Protein AF-A0A5B9PBS3-F1 (afdb_monomer)

Nearest PDB structures (foldseek):
  6r6o-assembly1_A  TM=8.416E-01  e=8.797E-03  Candidatus Kuenenia stuttgartensis
  6jlu-assembly1_Q  TM=7.754E-01  e=6.735E-02  Chaetoceros neogracilis
  8iwh-assembly1_q  TM=7.850E-01  e=7.496E-02  Thalassiosira pseudonana
  7vd5-assembly1_q  TM=6.699E-01  e=6.383E-02  Chaetoceros neogracilis
  6j3y-assembly1_Q  TM=6.570E-01  e=8.344E-02  Chaetoceros neogracilis

Radius of gyration: 31.85 Å; Cα contacts (8 Å, |Δi|>4): 129; chains: 1; bounding box: 54×87×97 Å

Sequence (192 aa):
MQLRTESLAAIFTSAIMVIGGAWVCAKPPLQTPALTNQANANQQEQVQSEPERVDDTQLYMDAKLANSQKVLAGLVTEDFVKIRDSARQLKKIAEAAHWPRSVDEVYQHYSVSFRRQCDKLAEHAEREDLQAAHYTYLHMSTTCIDCHGYVRSRFRIEKPAKGGPVKLIPTQWDGPTRRKHGPQPDDDDLDG

Foldseek 3Di:
DDDDDDDDDDDDDDDDDDDDDDDDDDDDDDDDDDDDDPPDDDDPPPPPPDPQPPQVQVVLVVLLVVLLVQLVVCLVVLNLVSQQVSLVSNLVSLVVPPPVPDPDPVLVVLSVLLNVLSVQLNVCSVVSNSPSNVVSSVVNVVSVVVSVVVCVQQWDFDPADRRHHGDTDGPDDPDDDDPPDDDDPDPPPPDD

InterPro domains:
  IPR010980 Cytochrome c/b562 [SSF47175] (53-149)

Structure (mmCIF, N/CA/C/O backbone):
data_AF-A0A5B9PBS3-F1
#
_entry.id   AF-A0A5B9PBS3-F1
#
loop_
_atom_site.group_PDB
_atom_site.id
_atom_site.type_symbol
_atom_site.label_atom_id
_atom_site.label_alt_id
_atom_site.label_comp_id
_atom_site.label_asym_id
_atom_site.label_entity_id
_atom_site.label_seq_id
_atom_site.pdbx_PDB_ins_code
_atom_site.Cartn_x
_atom_site.Cartn_y
_atom_site.Cartn_z
_atom_site.occupancy
_atom_site.B_iso_or_equiv
_atom_site.auth_seq_id
_atom_site.auth_comp_id
_atom_site.auth_asym_id
_atom_site.auth_atom_id
_atom_site.pdbx_PDB_model_num
ATOM 1 N N . MET A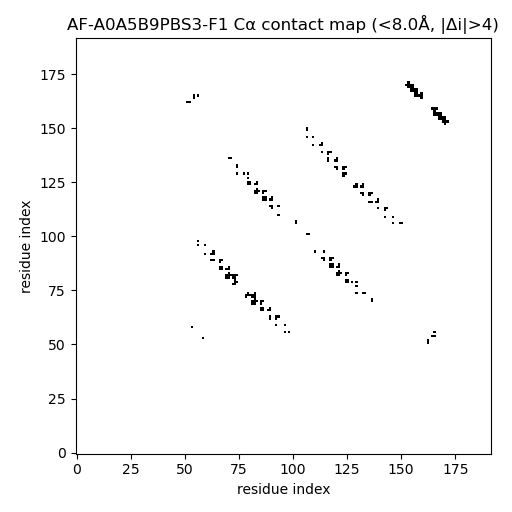 1 1 ? -23.111 -9.986 42.443 1.00 46.41 1 MET A N 1
ATOM 2 C CA . MET A 1 1 ? -23.464 -11.192 43.222 1.00 46.41 1 MET A CA 1
ATOM 3 C C . MET A 1 1 ? -24.448 -12.003 42.392 1.00 46.41 1 MET A C 1
ATOM 5 O O . MET A 1 1 ? -25.424 -11.425 41.944 1.00 46.41 1 MET A O 1
ATOM 9 N N . GLN A 1 2 ? -24.137 -13.293 42.207 1.00 45.06 2 GLN A N 1
ATOM 10 C CA . GLN A 1 2 ? -24.833 -14.361 41.459 1.00 45.06 2 GLN A CA 1
ATOM 11 C C . GLN A 1 2 ? -24.342 -14.683 40.032 1.00 45.06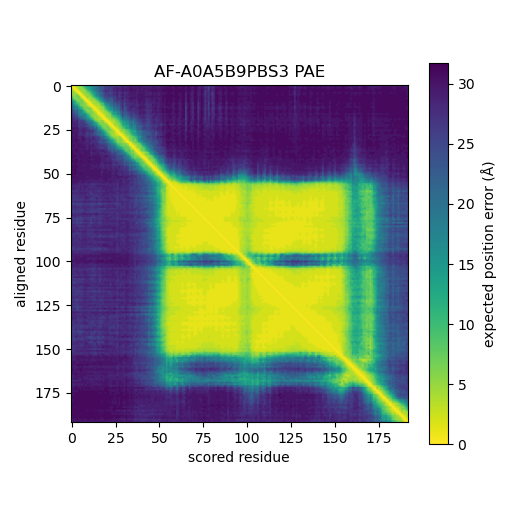 2 GLN A C 1
ATOM 13 O O . GLN A 1 2 ? -24.720 -14.074 39.039 1.00 45.06 2 GLN A O 1
ATOM 18 N N . LEU A 1 3 ? -23.484 -15.712 40.021 1.00 52.28 3 LEU A N 1
ATOM 19 C CA . LEU A 1 3 ? -23.051 -16.595 38.937 1.00 52.28 3 LEU A CA 1
ATOM 20 C C . LEU A 1 3 ? -24.154 -17.602 38.563 1.00 52.28 3 LEU A C 1
ATOM 22 O O . LEU A 1 3 ? -24.883 -18.038 39.454 1.00 52.28 3 LEU A O 1
ATOM 26 N N . ARG A 1 4 ? -24.181 -18.043 37.298 1.00 56.06 4 ARG A N 1
ATOM 27 C CA . ARG A 1 4 ? -24.690 -19.342 36.793 1.00 56.06 4 ARG A CA 1
ATOM 28 C C . ARG A 1 4 ? -24.426 -19.400 35.279 1.00 56.06 4 ARG A C 1
ATOM 30 O O . ARG A 1 4 ? -24.682 -18.398 34.631 1.00 56.06 4 ARG A O 1
ATOM 37 N N . THR A 1 5 ? -23.993 -20.451 34.587 1.00 53.91 5 THR A N 1
ATOM 38 C CA . THR A 1 5 ? -23.398 -21.785 34.822 1.00 53.91 5 THR A CA 1
ATOM 39 C C . THR A 1 5 ? -23.181 -22.346 33.402 1.00 53.91 5 THR A C 1
ATOM 41 O O . THR A 1 5 ? -24.030 -22.126 32.541 1.00 53.91 5 THR A O 1
ATOM 44 N N . GLU A 1 6 ? -22.068 -23.036 33.156 1.00 60.00 6 GLU A N 1
ATOM 45 C CA . GLU A 1 6 ? -21.705 -23.673 31.876 1.00 60.00 6 GLU A CA 1
ATOM 46 C C . GLU A 1 6 ? -22.498 -24.958 31.571 1.00 60.00 6 GLU A C 1
ATOM 48 O O . GLU A 1 6 ? -23.005 -25.568 32.515 1.00 60.00 6 GLU A O 1
ATOM 53 N N . SER A 1 7 ? -22.516 -25.395 30.292 1.00 50.16 7 SER A N 1
ATOM 54 C CA . SER A 1 7 ? -22.707 -26.780 29.757 1.00 50.16 7 SER A CA 1
ATOM 55 C C . SER A 1 7 ? -23.454 -26.740 28.406 1.00 50.16 7 SER A C 1
ATOM 57 O O . SER A 1 7 ? -24.390 -25.966 28.280 1.00 50.16 7 SER A O 1
ATOM 59 N N . LEU A 1 8 ? -23.194 -27.507 27.339 1.00 51.91 8 LEU A N 1
ATOM 60 C CA . LEU A 1 8 ? -22.462 -28.755 27.106 1.00 51.91 8 LEU A CA 1
ATOM 61 C C . LEU A 1 8 ? -22.149 -28.869 25.598 1.00 51.91 8 LEU A C 1
ATOM 63 O O . LEU A 1 8 ? -22.947 -28.465 24.753 1.00 51.91 8 LEU A O 1
ATOM 67 N N . ALA A 1 9 ? -21.005 -29.471 25.278 1.00 49.16 9 ALA A N 1
ATOM 68 C CA . ALA A 1 9 ? -20.627 -29.904 23.939 1.00 49.16 9 ALA A CA 1
ATOM 69 C C . ALA A 1 9 ? -21.523 -31.055 23.439 1.00 49.16 9 ALA A C 1
ATOM 71 O O . ALA A 1 9 ? -21.812 -31.983 24.193 1.00 49.16 9 ALA A O 1
ATOM 72 N N . ALA A 1 10 ? -21.891 -31.042 22.155 1.00 51.94 10 ALA A N 1
ATOM 73 C CA . ALA A 1 10 ? -22.482 -32.189 21.468 1.00 51.94 10 ALA A CA 1
ATOM 74 C C . ALA A 1 10 ? -21.632 -32.538 20.239 1.00 51.94 10 ALA A C 1
ATOM 76 O O . ALA A 1 10 ? -21.664 -31.867 19.210 1.00 51.94 10 ALA A O 1
ATOM 77 N N . ILE A 1 11 ? -20.832 -33.589 20.398 1.00 54.66 11 ILE A N 1
ATOM 78 C CA . ILE A 1 11 ? -20.049 -34.256 19.360 1.00 54.66 11 ILE A CA 1
ATOM 79 C C . ILE A 1 11 ? -21.003 -35.201 18.619 1.00 54.66 11 ILE A C 1
ATOM 81 O O . ILE A 1 11 ? -21.544 -36.113 19.237 1.00 54.66 11 ILE A O 1
ATOM 85 N N . PHE A 1 12 ? -21.191 -35.017 17.311 1.00 53.84 12 PHE A N 1
ATOM 86 C CA . PHE A 1 12 ? -21.805 -36.029 16.444 1.00 53.84 12 PHE A CA 1
ATOM 87 C C . PHE A 1 12 ? -20.735 -36.625 15.532 1.00 53.84 12 PHE A C 1
ATOM 89 O O . PHE A 1 12 ? -20.443 -36.126 14.448 1.00 53.84 12 PHE A O 1
ATOM 96 N N . THR A 1 13 ? -20.134 -37.713 16.004 1.00 50.12 13 THR A N 1
ATOM 97 C CA . THR A 1 13 ? -19.420 -38.680 15.178 1.00 50.12 13 THR A CA 1
ATOM 98 C C . THR A 1 13 ? -20.450 -39.574 14.489 1.00 50.12 13 THR A C 1
ATOM 100 O O . THR A 1 13 ? -21.190 -40.304 15.142 1.00 50.12 13 THR A O 1
ATOM 103 N N . SER A 1 14 ? -20.49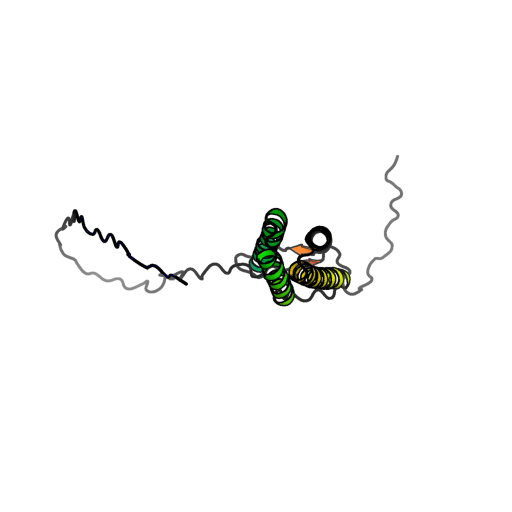6 -39.553 13.159 1.00 53.19 14 SER A N 1
ATOM 104 C CA . SER A 1 14 ? -21.110 -40.635 12.391 1.00 53.19 14 SER A CA 1
ATOM 105 C C . SER A 1 14 ? -20.144 -41.061 11.302 1.00 53.19 14 SER A C 1
ATOM 107 O O . SER A 1 14 ? -19.678 -40.256 10.497 1.00 53.19 14 SER A O 1
ATOM 109 N N . ALA A 1 15 ? -19.796 -42.336 11.361 1.00 51.12 15 ALA A N 1
ATOM 110 C CA . ALA A 1 15 ? -18.891 -43.015 10.470 1.00 51.12 15 ALA A CA 1
ATOM 111 C C . ALA A 1 15 ? -19.670 -44.088 9.697 1.00 51.12 15 ALA A C 1
ATOM 113 O O . ALA A 1 15 ? -20.634 -44.650 10.212 1.00 51.12 15 ALA A O 1
ATOM 114 N N . ILE A 1 16 ? -19.115 -44.427 8.530 1.00 52.41 16 ILE A N 1
ATOM 115 C CA . ILE A 1 16 ? -19.265 -45.686 7.784 1.00 52.41 16 ILE A CA 1
ATOM 116 C C . ILE A 1 16 ? -20.500 -45.798 6.877 1.00 52.41 16 ILE A C 1
ATOM 118 O O . ILE A 1 16 ? -21.605 -46.073 7.327 1.00 52.41 16 ILE A O 1
ATOM 122 N N . MET A 1 17 ? -20.242 -45.822 5.563 1.00 47.75 17 MET A N 1
ATOM 123 C CA . MET A 1 17 ? -20.684 -46.958 4.749 1.00 47.75 17 MET A CA 1
ATOM 124 C C . MET A 1 17 ? -19.724 -47.215 3.578 1.00 47.75 17 MET A C 1
ATOM 126 O O . MET A 1 17 ? -19.538 -46.383 2.696 1.00 47.75 17 MET A O 1
ATOM 130 N N . VAL A 1 18 ? -19.097 -48.392 3.624 1.00 56.81 18 VAL A N 1
ATOM 131 C CA . VAL A 1 18 ? -18.239 -49.004 2.602 1.00 56.81 18 VAL A CA 1
ATOM 132 C C . VAL A 1 18 ? -19.110 -49.858 1.685 1.00 56.81 18 VAL A C 1
ATOM 134 O O . VAL A 1 18 ? -19.763 -50.769 2.180 1.00 56.81 18 VAL A O 1
ATOM 137 N N . ILE A 1 19 ? -19.058 -49.620 0.372 1.00 64.25 19 ILE A N 1
ATOM 138 C CA . ILE A 1 19 ? -19.414 -50.553 -0.718 1.00 64.25 19 ILE A CA 1
ATOM 139 C C . ILE A 1 19 ? -18.560 -50.074 -1.912 1.00 64.25 19 ILE A C 1
ATOM 141 O O . ILE A 1 19 ? -18.596 -48.890 -2.217 1.00 64.25 19 ILE A O 1
ATOM 145 N N . GLY A 1 20 ? -17.696 -50.816 -2.602 1.00 41.88 20 GLY A N 1
ATOM 146 C CA . GLY A 1 20 ? -17.594 -52.242 -2.898 1.00 41.88 20 GLY A CA 1
ATOM 147 C C . GLY A 1 20 ? -17.403 -52.356 -4.423 1.00 41.88 20 GLY A C 1
ATOM 148 O O . GLY A 1 20 ? -18.157 -51.731 -5.161 1.00 41.88 20 GLY A O 1
ATOM 149 N N . GLY A 1 21 ? -16.405 -53.109 -4.907 1.00 46.16 21 GLY A N 1
ATOM 150 C CA . GLY A 1 21 ? -16.305 -53.451 -6.338 1.00 46.16 21 GLY A CA 1
ATOM 151 C C . GLY A 1 21 ? -14.890 -53.538 -6.914 1.00 46.16 21 GLY A C 1
ATOM 152 O O . GLY A 1 21 ? -14.490 -52.687 -7.701 1.00 46.16 21 GLY A O 1
ATOM 153 N N . ALA A 1 22 ? -14.152 -54.593 -6.566 1.00 46.19 22 ALA A N 1
ATOM 154 C CA . ALA A 1 22 ? -12.951 -55.009 -7.285 1.00 46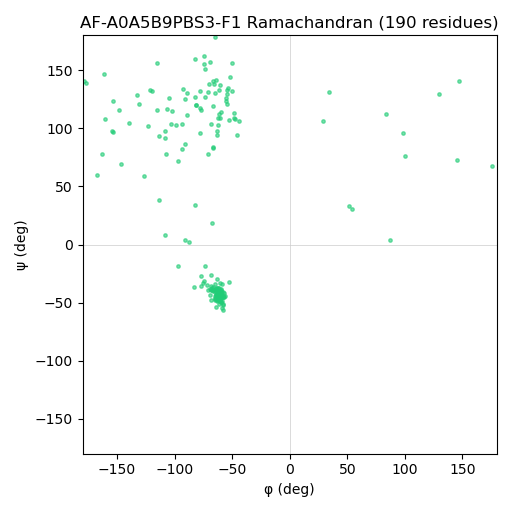.19 22 ALA A CA 1
ATOM 155 C C . ALA A 1 22 ? -13.351 -55.835 -8.521 1.00 46.19 22 ALA A C 1
ATOM 157 O O . ALA A 1 22 ? -13.965 -56.889 -8.378 1.00 46.19 22 ALA A O 1
ATOM 158 N N . TRP A 1 23 ? -12.978 -55.388 -9.721 1.00 59.00 23 TRP A N 1
ATOM 159 C CA . TRP A 1 23 ? -12.974 -56.219 -10.928 1.00 59.00 23 TRP A CA 1
ATOM 160 C C . TRP A 1 23 ? -11.525 -56.520 -11.307 1.00 59.00 23 TRP A C 1
ATOM 162 O O . TRP A 1 23 ? -10.838 -55.710 -11.923 1.00 59.00 23 TRP A O 1
ATOM 172 N N . VAL A 1 24 ? -11.059 -57.699 -10.897 1.00 51.06 24 VAL A N 1
ATOM 173 C CA . VAL A 1 24 ? -9.798 -58.300 -11.338 1.00 51.06 24 VAL A CA 1
ATOM 174 C C . VAL A 1 24 ? -10.142 -59.305 -12.435 1.00 51.06 24 VAL A C 1
ATOM 176 O O . VAL A 1 24 ? -10.614 -60.401 -12.150 1.00 51.06 24 VAL A O 1
ATOM 179 N N . CYS A 1 25 ? -9.914 -58.938 -13.696 1.00 59.88 25 CYS A N 1
ATOM 180 C CA . CYS A 1 25 ? -9.929 -59.883 -14.813 1.00 59.88 25 CYS A CA 1
ATOM 181 C C . CYS A 1 25 ? -8.498 -60.370 -15.068 1.00 59.88 25 CYS A C 1
ATOM 183 O O . CYS A 1 25 ? -7.670 -59.653 -15.628 1.00 59.88 25 CYS A O 1
ATOM 185 N N . ALA A 1 26 ? -8.219 -61.599 -14.637 1.00 45.75 26 ALA A N 1
ATOM 186 C CA . ALA A 1 26 ? -6.996 -62.334 -14.935 1.00 45.75 26 ALA A CA 1
ATOM 187 C C . ALA A 1 26 ? -6.945 -62.748 -16.419 1.00 45.75 26 ALA A C 1
ATOM 189 O O . ALA A 1 26 ? -7.943 -63.210 -16.973 1.00 45.75 26 ALA A O 1
ATOM 190 N N . LYS A 1 27 ? -5.774 -62.627 -17.057 1.00 58.28 27 LYS A N 1
ATOM 191 C CA . LYS A 1 27 ? -5.492 -63.136 -18.411 1.00 58.28 27 LYS A CA 1
ATOM 192 C C . LYS A 1 27 ? -4.333 -64.148 -18.327 1.00 58.28 27 LYS A C 1
ATOM 194 O O . LYS A 1 27 ? -3.359 -63.855 -17.634 1.00 58.28 27 LYS A O 1
ATOM 199 N N . PRO A 1 28 ? -4.439 -65.337 -18.949 1.00 59.69 28 PRO A N 1
ATOM 200 C CA . PRO A 1 28 ? -3.499 -66.441 -18.734 1.00 59.69 28 PRO A CA 1
ATOM 201 C C . PRO A 1 28 ? -2.138 -66.223 -19.426 1.00 59.69 28 PRO A C 1
ATOM 203 O O . PRO A 1 28 ? -2.082 -65.506 -20.430 1.00 59.69 28 PRO A O 1
ATOM 206 N N . PRO A 1 29 ? -1.050 -66.858 -18.938 1.00 54.62 29 PRO A N 1
ATOM 207 C CA . PRO A 1 29 ? 0.282 -66.727 -19.515 1.00 54.62 29 PRO A CA 1
ATOM 208 C C . PRO A 1 29 ? 0.550 -67.832 -20.543 1.00 54.62 29 PRO A C 1
ATOM 210 O O . PRO A 1 29 ? 0.340 -69.006 -20.252 1.00 54.62 29 PRO A O 1
ATOM 213 N N . LEU A 1 30 ? 1.086 -67.477 -21.713 1.00 47.62 30 LEU A N 1
ATOM 214 C CA . LEU A 1 30 ? 1.672 -68.436 -22.653 1.00 47.62 30 LEU A CA 1
ATOM 215 C C . LEU A 1 30 ? 2.956 -67.862 -23.277 1.00 47.62 30 LEU A C 1
ATOM 217 O O . LEU A 1 30 ? 2.922 -66.946 -24.088 1.00 47.62 30 LEU A O 1
ATOM 221 N N . GLN A 1 31 ? 4.060 -68.414 -22.768 1.00 54.12 31 GLN A N 1
ATOM 222 C CA . GLN A 1 31 ? 5.379 -68.733 -23.338 1.00 54.12 31 GLN A CA 1
ATOM 223 C C . GLN A 1 31 ? 6.048 -67.859 -24.418 1.00 54.12 31 GLN A C 1
ATOM 225 O O . GLN A 1 31 ? 5.528 -67.571 -25.491 1.00 54.12 31 GLN A O 1
ATOM 230 N N . THR A 1 32 ? 7.317 -67.581 -24.115 1.00 49.12 32 THR A N 1
ATOM 231 C CA . THR A 1 32 ? 8.397 -67.057 -24.954 1.00 49.12 32 THR A CA 1
ATOM 232 C C . THR A 1 32 ? 8.877 -68.056 -26.013 1.00 49.12 32 THR A C 1
ATOM 234 O O . THR A 1 32 ? 8.842 -69.269 -25.802 1.00 49.12 32 THR A O 1
ATOM 237 N N . PRO A 1 33 ? 9.485 -67.537 -27.090 1.00 51.81 33 PRO A N 1
ATOM 238 C CA . PRO A 1 33 ? 10.824 -68.001 -27.434 1.00 51.81 33 PRO A CA 1
ATOM 239 C C . PRO A 1 33 ? 11.825 -66.840 -27.446 1.00 51.81 33 PRO A C 1
ATOM 241 O O . PRO A 1 33 ? 11.584 -65.764 -27.988 1.00 51.81 33 PRO A O 1
ATOM 244 N N . ALA A 1 34 ? 12.965 -67.081 -26.806 1.00 46.47 34 ALA A N 1
ATOM 245 C CA . ALA A 1 34 ? 14.128 -66.213 -26.819 1.00 46.47 34 ALA A CA 1
ATOM 246 C C . ALA A 1 34 ? 14.838 -66.304 -28.172 1.00 46.47 34 ALA A C 1
ATOM 248 O O . ALA A 1 34 ? 15.215 -67.408 -28.536 1.00 46.47 34 ALA A O 1
ATOM 249 N N . LEU A 1 35 ? 15.089 -65.172 -28.839 1.00 49.88 35 LEU A N 1
ATOM 250 C CA . LEU A 1 35 ? 16.262 -64.948 -29.694 1.00 49.88 35 LEU A CA 1
ATOM 251 C C . LEU A 1 35 ? 16.574 -63.439 -29.754 1.00 49.88 35 LEU A C 1
ATOM 253 O O . LEU A 1 35 ? 15.955 -62.667 -30.475 1.00 49.88 35 LEU A O 1
ATOM 257 N N . THR A 1 36 ? 17.513 -63.048 -28.897 1.00 47.47 36 THR A N 1
ATOM 258 C CA . THR A 1 36 ? 18.636 -62.132 -29.140 1.00 47.47 36 THR A CA 1
ATOM 259 C C . THR A 1 36 ? 18.470 -61.034 -30.204 1.00 47.47 36 THR A C 1
ATOM 261 O O . THR A 1 36 ? 18.667 -61.277 -31.389 1.00 47.47 36 THR A O 1
ATOM 264 N N . ASN A 1 37 ? 18.311 -59.783 -29.757 1.00 53.22 37 ASN A N 1
ATOM 265 C CA . ASN A 1 37 ? 19.157 -58.694 -30.257 1.00 53.22 37 ASN A CA 1
ATOM 266 C C . ASN A 1 37 ? 19.248 -57.566 -29.214 1.00 53.22 37 ASN A C 1
ATOM 268 O O . ASN A 1 37 ? 18.350 -56.739 -29.069 1.00 53.22 37 ASN A O 1
ATOM 272 N N . GLN A 1 38 ? 20.330 -57.576 -28.434 1.00 55.34 38 GLN A N 1
ATOM 273 C CA . GLN A 1 38 ? 20.714 -56.468 -27.566 1.00 55.34 38 GLN A CA 1
ATOM 274 C C . GLN A 1 38 ? 21.367 -55.386 -28.427 1.00 55.34 38 GLN A C 1
ATOM 276 O O . GLN A 1 38 ? 22.558 -55.457 -28.708 1.00 55.34 38 GLN A O 1
ATOM 281 N N . ALA A 1 39 ? 20.587 -54.388 -28.833 1.00 45.78 39 ALA A N 1
ATOM 282 C CA . ALA A 1 39 ? 21.099 -53.105 -29.306 1.00 45.78 39 ALA A CA 1
ATOM 283 C C . ALA A 1 39 ? 19.974 -52.064 -29.290 1.00 45.78 39 ALA A C 1
ATOM 285 O O . ALA A 1 39 ? 19.364 -51.808 -30.320 1.00 45.78 39 ALA A O 1
ATOM 286 N N . ASN A 1 40 ? 19.659 -51.530 -28.108 1.00 47.53 40 ASN A N 1
ATOM 287 C CA . ASN A 1 40 ? 19.287 -50.126 -27.870 1.00 47.53 40 ASN A CA 1
ATOM 288 C C . ASN A 1 40 ? 18.905 -49.986 -26.387 1.00 47.53 40 ASN A C 1
ATOM 290 O O . ASN A 1 40 ? 17.742 -49.830 -26.017 1.00 47.53 40 ASN A O 1
ATOM 294 N N . ALA A 1 41 ? 19.901 -50.146 -25.517 1.00 45.16 41 ALA A N 1
ATOM 295 C CA . ALA A 1 41 ? 19.811 -49.581 -24.186 1.00 45.16 41 ALA A CA 1
ATOM 296 C C . ALA A 1 41 ? 20.110 -48.086 -24.327 1.00 45.16 41 ALA A C 1
ATOM 298 O O . ALA A 1 41 ? 21.130 -47.737 -24.919 1.00 45.16 41 ALA A O 1
ATOM 299 N N . ASN A 1 42 ? 19.251 -47.265 -23.720 1.00 50.44 42 ASN A N 1
ATOM 300 C CA . ASN A 1 42 ? 19.388 -45.822 -23.517 1.00 50.44 42 ASN A CA 1
ATOM 301 C C . ASN A 1 42 ? 18.620 -44.921 -24.500 1.00 50.44 42 ASN A C 1
ATOM 303 O O . ASN A 1 42 ? 19.214 -44.297 -25.371 1.00 50.44 42 ASN A O 1
ATOM 307 N N . GLN A 1 43 ? 17.301 -44.816 -24.294 1.00 46.44 43 GLN A N 1
ATOM 308 C CA . GLN A 1 43 ? 16.511 -43.590 -24.510 1.00 46.44 43 GLN A CA 1
ATOM 309 C C . GLN A 1 43 ? 15.109 -43.749 -23.886 1.00 46.44 43 GLN A C 1
ATOM 311 O O . GLN A 1 43 ? 14.074 -43.687 -24.540 1.00 46.44 43 GLN A O 1
ATOM 316 N N . GLN A 1 44 ? 15.075 -43.984 -22.575 1.00 42.59 44 GLN A N 1
ATOM 317 C CA . GLN A 1 44 ? 13.953 -43.535 -21.751 1.00 42.59 44 GLN A CA 1
ATOM 318 C C . GLN A 1 44 ? 14.479 -42.371 -20.927 1.00 42.59 44 GLN A C 1
ATOM 320 O O . GLN A 1 44 ? 14.856 -42.509 -19.766 1.00 42.59 44 GLN A O 1
ATOM 325 N N . GLU A 1 45 ? 14.573 -41.230 -21.602 1.00 41.22 45 GLU A N 1
ATOM 326 C CA . GLU A 1 45 ? 14.754 -39.936 -20.972 1.00 41.22 45 GLU A CA 1
ATOM 327 C C . GLU A 1 45 ? 13.508 -39.683 -20.123 1.00 41.22 45 GLU A C 1
ATOM 329 O O . GLU A 1 45 ? 12.434 -39.335 -20.616 1.00 41.22 45 GLU A O 1
ATOM 334 N N . GLN A 1 46 ? 13.632 -39.975 -18.831 1.00 37.56 46 GLN A N 1
ATOM 335 C CA . GLN A 1 46 ? 12.689 -39.516 -17.833 1.00 37.56 46 GLN A CA 1
ATOM 336 C C . GLN A 1 46 ? 12.757 -37.992 -17.817 1.00 37.56 46 GLN A C 1
ATOM 338 O O . GLN A 1 46 ? 13.582 -37.403 -17.123 1.00 37.56 46 GLN A O 1
ATOM 343 N N . VAL A 1 47 ? 11.872 -37.356 -18.582 1.00 42.12 47 VAL A N 1
ATOM 344 C CA . VAL A 1 47 ? 11.504 -35.957 -18.376 1.00 42.12 47 VAL A CA 1
ATOM 345 C C . VAL A 1 47 ? 10.763 -35.906 -17.043 1.00 42.12 47 VAL A C 1
ATOM 347 O O . VAL A 1 47 ? 9.539 -35.994 -16.968 1.00 42.12 47 VAL A O 1
ATOM 350 N N . GLN A 1 48 ? 11.537 -35.846 -15.961 1.00 40.94 48 GLN A N 1
ATOM 351 C CA . GLN A 1 48 ? 11.059 -35.354 -14.683 1.00 40.94 48 GLN A CA 1
ATOM 352 C C . GLN A 1 48 ? 10.640 -33.908 -14.936 1.00 40.94 48 GLN A C 1
ATOM 354 O O . GLN A 1 48 ? 11.477 -33.057 -15.227 1.00 40.94 48 GLN A O 1
ATOM 359 N N . SER A 1 49 ? 9.334 -33.644 -14.921 1.00 42.66 49 SER A N 1
ATOM 360 C CA . SER A 1 49 ? 8.811 -32.287 -15.005 1.00 42.66 49 SER A CA 1
ATOM 361 C C . SER A 1 49 ? 9.311 -31.513 -13.789 1.00 42.66 49 SER A C 1
ATOM 363 O O . SER A 1 49 ? 8.815 -31.706 -12.677 1.00 42.66 49 SER A O 1
ATOM 365 N N . GLU A 1 50 ? 10.324 -30.680 -14.010 1.00 44.50 50 GLU A N 1
ATOM 366 C CA . GLU A 1 50 ? 10.754 -29.639 -13.086 1.00 44.50 50 GLU A CA 1
ATOM 367 C C . GLU A 1 50 ? 9.511 -28.831 -12.670 1.00 44.50 50 GLU A C 1
ATOM 369 O O . GLU A 1 50 ? 8.690 -28.511 -13.540 1.00 44.50 50 GLU A O 1
ATOM 374 N N . PRO A 1 51 ? 9.295 -28.558 -11.367 1.00 45.06 51 PRO A N 1
ATOM 375 C CA . PRO A 1 51 ? 8.156 -27.758 -10.941 1.00 45.06 51 PRO A CA 1
ATOM 376 C C . PRO A 1 51 ? 8.206 -26.425 -11.686 1.00 45.06 51 PRO A C 1
ATOM 378 O O . PRO A 1 51 ? 9.232 -25.748 -11.679 1.00 45.06 51 PRO A O 1
ATOM 381 N N . GLU A 1 52 ? 7.108 -26.082 -12.359 1.00 48.03 52 GLU A N 1
ATOM 382 C CA . GLU A 1 52 ? 6.934 -24.823 -13.076 1.00 48.03 52 GLU A CA 1
ATOM 383 C C . GLU A 1 52 ? 7.376 -23.666 -12.170 1.00 48.03 52 GLU A C 1
ATOM 385 O O . GLU A 1 52 ? 6.747 -23.374 -11.151 1.00 48.03 52 GLU A O 1
ATOM 390 N N . ARG A 1 53 ? 8.529 -23.064 -12.486 1.00 51.25 53 ARG A N 1
ATOM 391 C CA . ARG A 1 53 ? 9.106 -21.990 -11.682 1.00 51.25 53 ARG A CA 1
ATOM 392 C C . ARG A 1 53 ? 8.200 -20.771 -11.817 1.00 51.25 53 ARG A C 1
ATOM 394 O O . ARG A 1 53 ? 8.214 -20.099 -12.845 1.00 51.25 53 ARG A O 1
ATOM 401 N N . VAL A 1 54 ? 7.407 -20.519 -10.781 1.00 52.31 54 VAL A N 1
ATOM 402 C CA . VAL A 1 54 ? 6.573 -19.322 -10.657 1.00 52.31 54 VAL A CA 1
ATOM 403 C C . VAL A 1 54 ? 7.470 -18.095 -10.823 1.00 52.31 54 VAL A C 1
ATOM 405 O O . VAL A 1 54 ? 8.524 -18.005 -10.196 1.00 52.31 54 VAL A O 1
ATOM 408 N N . ASP A 1 55 ? 7.073 -17.170 -11.695 1.00 65.62 55 ASP A N 1
ATOM 409 C CA . ASP A 1 55 ? 7.748 -15.884 -11.835 1.00 65.62 55 ASP A CA 1
ATOM 410 C C . ASP A 1 55 ? 7.640 -15.111 -10.510 1.00 65.62 55 ASP A C 1
ATOM 412 O O . ASP A 1 55 ? 6.560 -14.645 -10.136 1.00 65.62 55 ASP A O 1
ATOM 416 N N . ASP A 1 56 ? 8.764 -14.991 -9.795 1.00 73.94 56 ASP A N 1
ATOM 417 C CA . ASP A 1 56 ? 8.857 -14.332 -8.485 1.00 73.94 56 ASP A CA 1
ATOM 418 C C . ASP A 1 56 ? 8.261 -12.910 -8.533 1.00 73.94 56 ASP A C 1
ATOM 420 O O . ASP A 1 56 ? 7.646 -12.445 -7.573 1.00 73.94 56 ASP A O 1
ATOM 424 N N . THR A 1 57 ? 8.366 -12.235 -9.683 1.00 77.88 57 THR A N 1
ATOM 425 C CA . THR A 1 57 ? 7.783 -10.911 -9.929 1.00 77.88 57 THR A CA 1
ATOM 426 C C . THR A 1 57 ? 6.258 -10.922 -9.873 1.00 77.88 57 THR A C 1
ATOM 428 O O . THR A 1 57 ? 5.668 -10.134 -9.124 1.00 77.88 57 THR A O 1
ATOM 431 N N . GLN A 1 58 ? 5.617 -11.795 -10.653 1.00 81.88 58 GLN A N 1
ATOM 432 C CA . GLN A 1 58 ? 4.163 -11.921 -10.668 1.00 81.88 58 GLN A CA 1
ATOM 433 C C . GLN A 1 58 ? 3.636 -12.262 -9.270 1.00 81.88 58 GLN A C 1
ATOM 435 O O . GLN A 1 58 ? 2.691 -11.630 -8.803 1.00 81.88 58 GLN A O 1
ATOM 440 N N . LEU A 1 59 ? 4.326 -13.153 -8.550 1.00 84.44 59 LEU A N 1
ATOM 441 C CA . LEU A 1 59 ? 3.981 -13.515 -7.176 1.00 84.44 59 LEU A CA 1
ATOM 442 C C . LEU A 1 59 ? 3.969 -12.296 -6.232 1.00 84.44 59 LEU A C 1
ATOM 444 O O . LEU A 1 59 ? 3.030 -12.120 -5.450 1.00 84.44 59 LEU A O 1
ATOM 448 N N . TYR A 1 60 ? 4.982 -11.423 -6.304 1.00 86.94 60 TYR A N 1
ATOM 449 C CA . TYR A 1 60 ? 5.011 -10.199 -5.494 1.00 86.94 60 TYR A CA 1
ATOM 450 C C . TYR A 1 60 ? 3.893 -9.222 -5.865 1.00 86.94 60 TYR A C 1
ATOM 452 O O . TYR A 1 60 ? 3.319 -8.582 -4.977 1.00 86.94 60 TYR A O 1
ATOM 460 N N . MET A 1 61 ? 3.583 -9.085 -7.156 1.00 89.81 61 MET A N 1
ATOM 461 C CA . MET A 1 61 ? 2.536 -8.173 -7.625 1.00 89.81 61 MET A CA 1
ATOM 462 C C . MET A 1 61 ? 1.136 -8.667 -7.255 1.00 89.81 61 MET A C 1
ATOM 464 O O . MET A 1 61 ? 0.318 -7.870 -6.788 1.00 89.81 61 MET A O 1
ATOM 468 N N . ASP A 1 62 ? 0.888 -9.971 -7.337 1.00 91.94 62 ASP A N 1
ATOM 469 C CA . ASP A 1 62 ? -0.359 -10.584 -6.876 1.00 91.94 62 ASP A CA 1
ATOM 470 C C . ASP A 1 62 ? -0.533 -10.395 -5.365 1.00 91.94 62 ASP A C 1
ATOM 472 O O . ASP A 1 62 ? -1.601 -9.997 -4.890 1.00 91.94 62 ASP A O 1
ATOM 476 N N . ALA A 1 63 ? 0.544 -10.574 -4.592 1.00 94.25 63 ALA A N 1
ATOM 477 C CA . ALA A 1 63 ? 0.529 -10.321 -3.156 1.00 94.25 63 ALA A CA 1
ATOM 478 C C . ALA A 1 63 ? 0.256 -8.840 -2.824 1.00 94.25 63 ALA A C 1
ATOM 480 O O . ALA A 1 63 ? -0.464 -8.549 -1.860 1.00 94.25 63 ALA A O 1
ATOM 481 N N . LYS A 1 64 ? 0.787 -7.892 -3.610 1.00 94.88 64 LYS A N 1
ATOM 482 C CA . LYS A 1 64 ? 0.474 -6.457 -3.473 1.00 94.88 64 LYS A CA 1
ATOM 483 C C . LYS A 1 64 ? -1.001 -6.182 -3.749 1.00 94.88 64 LYS A C 1
ATOM 485 O O . LYS A 1 64 ? -1.656 -5.533 -2.936 1.00 94.88 64 LYS A O 1
ATOM 490 N N . LEU A 1 65 ? -1.542 -6.705 -4.847 1.00 97.69 65 LEU A N 1
ATOM 491 C CA . LEU A 1 65 ? -2.951 -6.524 -5.190 1.00 97.69 65 LEU A CA 1
ATOM 492 C C . LEU A 1 65 ? -3.867 -7.075 -4.089 1.00 97.69 65 LEU A C 1
ATOM 494 O O . LEU A 1 65 ? -4.745 -6.360 -3.602 1.00 97.69 65 LEU A O 1
ATOM 498 N N . ALA A 1 66 ? -3.605 -8.302 -3.636 1.00 98.06 66 ALA A N 1
ATOM 499 C CA . ALA A 1 66 ? -4.397 -8.957 -2.604 1.00 98.06 66 ALA A CA 1
ATOM 500 C C . ALA A 1 66 ? -4.417 -8.166 -1.285 1.00 98.06 66 ALA A C 1
ATOM 502 O O . ALA A 1 66 ? -5.469 -8.014 -0.667 1.00 98.06 66 ALA A O 1
ATOM 503 N N . ASN A 1 67 ? -3.277 -7.627 -0.835 1.00 98.50 67 ASN A N 1
ATOM 504 C CA . ASN A 1 67 ? -3.257 -6.831 0.396 1.00 98.50 67 ASN A CA 1
ATOM 505 C C . ASN A 1 67 ? -3.874 -5.436 0.209 1.00 98.50 67 ASN A C 1
ATOM 507 O O . ASN A 1 67 ? -4.519 -4.948 1.133 1.00 98.50 67 ASN A O 1
ATOM 511 N N . SER A 1 68 ? -3.773 -4.822 -0.974 1.00 98.56 68 SER A N 1
ATOM 512 C CA . SER A 1 68 ? -4.483 -3.567 -1.268 1.00 98.56 68 SER A CA 1
ATOM 513 C C . SER A 1 68 ? -6.000 -3.752 -1.194 1.00 98.56 68 SER A C 1
ATOM 515 O O . SER A 1 68 ? -6.697 -2.946 -0.583 1.00 98.56 68 SER A O 1
ATOM 517 N N . GLN A 1 69 ? -6.513 -4.852 -1.750 1.00 98.69 69 GLN A N 1
ATOM 518 C CA . GLN A 1 69 ? -7.932 -5.205 -1.660 1.00 98.69 69 GLN A CA 1
ATOM 519 C C . GLN A 1 69 ? -8.372 -5.439 -0.210 1.00 98.69 69 GLN A C 1
ATOM 521 O O . GLN A 1 69 ? -9.468 -5.033 0.165 1.00 98.69 69 GLN A O 1
ATOM 526 N N . LYS A 1 70 ? -7.519 -6.039 0.633 1.00 98.81 70 LYS A N 1
ATOM 527 C CA . LYS A 1 70 ? -7.803 -6.193 2.070 1.00 98.81 70 LYS A CA 1
ATOM 528 C C . LYS A 1 70 ? -7.845 -4.860 2.814 1.00 98.81 70 LYS A C 1
ATOM 530 O O . LYS A 1 70 ? -8.683 -4.713 3.699 1.00 98.81 70 LYS A O 1
ATOM 535 N N . VAL A 1 71 ? -6.994 -3.894 2.454 1.00 98.81 71 VAL A N 1
ATOM 536 C CA . VAL A 1 71 ? -7.088 -2.528 2.999 1.00 98.81 71 VAL A CA 1
ATOM 537 C C . VAL A 1 71 ? -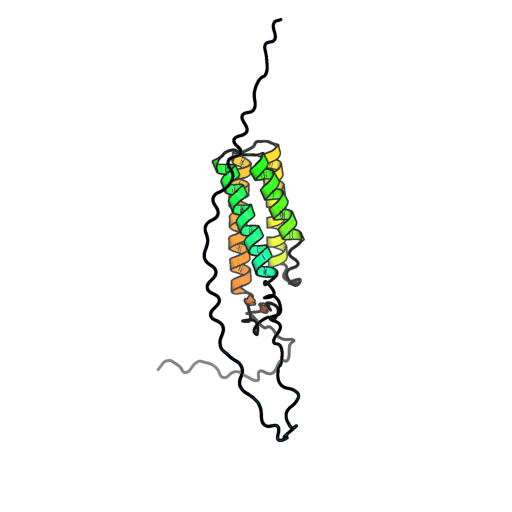8.437 -1.910 2.636 1.00 98.81 71 VAL A C 1
ATOM 539 O O . VAL A 1 71 ? -9.130 -1.433 3.528 1.00 98.81 71 VAL A O 1
ATOM 542 N N . LEU A 1 72 ? -8.852 -1.986 1.366 1.00 98.8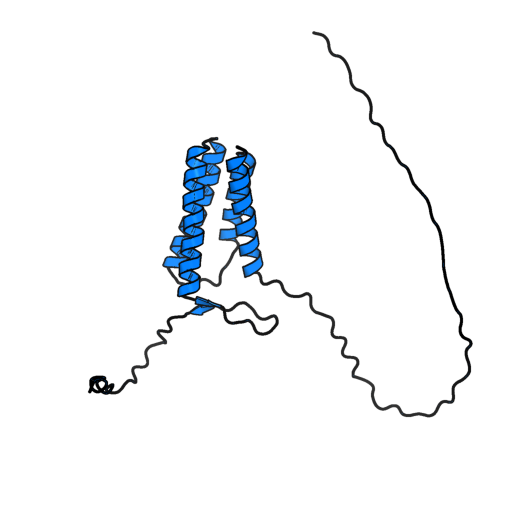1 72 LEU A N 1
ATOM 543 C CA . LEU A 1 72 ? -10.168 -1.498 0.940 1.00 98.81 72 LEU A CA 1
ATOM 544 C C . LEU A 1 72 ? -11.307 -2.199 1.681 1.00 98.81 72 LEU A C 1
ATOM 546 O O . LEU A 1 72 ? -12.219 -1.534 2.159 1.00 98.81 72 LEU A O 1
ATOM 550 N N . ALA A 1 73 ? -11.233 -3.525 1.816 1.00 98.81 73 ALA A N 1
ATOM 551 C CA . ALA A 1 73 ? -12.199 -4.296 2.588 1.00 98.81 73 ALA A CA 1
ATOM 552 C C . ALA A 1 73 ? -12.271 -3.804 4.041 1.00 98.81 73 ALA A C 1
ATOM 554 O O . ALA A 1 73 ? -13.359 -3.660 4.577 1.00 98.81 73 ALA A O 1
ATOM 555 N N . GLY A 1 74 ? -11.127 -3.505 4.663 1.00 98.81 74 GLY A N 1
ATOM 556 C CA . GLY A 1 74 ? -11.084 -2.931 6.005 1.00 98.81 74 GLY A CA 1
ATOM 557 C C . GLY A 1 74 ? -11.705 -1.536 6.079 1.00 98.81 74 GLY A C 1
ATOM 558 O O . GLY A 1 74 ? -12.459 -1.270 7.005 1.00 98.81 74 GLY A O 1
ATOM 559 N N . LEU A 1 75 ? -11.463 -0.674 5.088 1.00 98.81 75 LEU A N 1
ATOM 560 C CA . LEU A 1 75 ? -12.063 0.663 5.025 1.00 98.81 75 LEU A CA 1
ATOM 561 C C . LEU A 1 75 ? -13.590 0.610 4.927 1.00 98.81 75 LEU A C 1
ATOM 563 O O . LEU A 1 75 ? -14.269 1.328 5.650 1.00 98.81 75 LEU A O 1
ATOM 567 N N . VAL A 1 76 ? -14.141 -0.247 4.061 1.00 98.75 76 VAL A N 1
ATOM 568 C CA . VAL A 1 76 ? -15.602 -0.330 3.869 1.00 98.75 76 VAL A CA 1
ATOM 569 C C . VAL A 1 76 ? -16.329 -1.014 5.029 1.00 98.75 76 VAL A C 1
ATOM 571 O O . VAL A 1 76 ? -17.538 -0.848 5.156 1.00 98.75 76 VAL A O 1
ATOM 574 N N . THR A 1 77 ? -15.620 -1.781 5.864 1.00 98.75 77 THR A N 1
ATOM 575 C CA . THR A 1 77 ? -16.187 -2.436 7.056 1.00 98.75 77 THR A CA 1
ATOM 576 C C . THR A 1 77 ? -15.732 -1.813 8.376 1.00 98.75 77 THR A C 1
ATOM 578 O O . THR A 1 77 ? -15.959 -2.424 9.415 1.00 98.75 77 THR A O 1
ATOM 581 N N . GLU A 1 78 ? -15.032 -0.675 8.345 1.00 98.56 78 GLU A N 1
ATOM 582 C CA . GLU A 1 78 ? -14.421 -0.030 9.524 1.00 98.56 78 GLU A CA 1
ATOM 583 C C . GLU A 1 78 ? -13.538 -0.971 10.377 1.00 98.56 78 GLU A C 1
ATOM 585 O O . GLU A 1 78 ? -13.430 -0.848 11.594 1.00 98.56 78 GLU A O 1
ATOM 590 N N . ASP A 1 79 ? -12.869 -1.935 9.739 1.00 98.81 79 ASP A N 1
ATOM 591 C CA . ASP A 1 79 ? -11.975 -2.879 10.415 1.00 98.81 79 ASP A CA 1
ATOM 592 C C . ASP A 1 79 ? -10.542 -2.332 10.437 1.00 98.81 79 ASP A C 1
ATOM 594 O O . ASP A 1 79 ? -9.716 -2.618 9.560 1.00 98.81 79 ASP A O 1
ATOM 598 N N . PHE A 1 80 ? -10.245 -1.531 11.462 1.00 98.81 80 PHE A N 1
ATOM 599 C CA . PHE A 1 80 ? -8.941 -0.891 11.648 1.00 98.81 80 PHE A CA 1
ATOM 600 C C . PHE A 1 80 ? -7.787 -1.888 11.798 1.00 98.81 80 PHE A C 1
ATOM 602 O O . PHE A 1 80 ? -6.682 -1.637 11.310 1.00 98.81 80 PHE A O 1
ATOM 609 N N . VAL A 1 81 ? -8.030 -3.058 12.396 1.00 98.75 81 VAL A N 1
ATOM 610 C CA . VAL A 1 81 ? -7.017 -4.116 12.516 1.00 98.75 81 VAL A CA 1
ATOM 611 C C . VAL A 1 81 ? -6.648 -4.644 11.132 1.00 98.75 81 VAL A C 1
ATOM 613 O O . VAL A 1 81 ? -5.464 -4.717 10.794 1.00 98.75 81 VAL A O 1
ATOM 616 N N . LYS A 1 82 ? -7.648 -4.930 10.290 1.00 98.81 82 LYS A N 1
ATOM 617 C CA . LYS A 1 82 ? -7.437 -5.379 8.909 1.00 98.81 82 LYS A CA 1
ATOM 618 C C . LYS A 1 82 ? -6.726 -4.322 8.067 1.00 98.81 82 LYS A C 1
ATOM 620 O O . LYS A 1 82 ? -5.822 -4.692 7.313 1.00 98.81 82 LYS A O 1
ATOM 625 N N . ILE A 1 83 ? -7.082 -3.039 8.200 1.00 98.88 83 ILE A N 1
ATOM 626 C CA . ILE A 1 83 ? -6.392 -1.934 7.508 1.00 98.88 83 ILE A CA 1
ATOM 627 C C . ILE A 1 83 ? -4.913 -1.923 7.905 1.00 98.88 83 ILE A C 1
ATOM 629 O O . ILE A 1 83 ? -4.041 -2.014 7.037 1.00 98.88 83 ILE A O 1
ATOM 633 N N . ARG A 1 84 ? -4.626 -1.870 9.211 1.00 98.88 84 ARG A N 1
ATOM 634 C CA . ARG A 1 84 ? -3.265 -1.795 9.755 1.00 98.88 84 ARG A CA 1
ATOM 635 C C . ARG A 1 84 ? -2.409 -2.977 9.315 1.00 98.88 84 ARG A C 1
ATOM 637 O O . ARG A 1 84 ? -1.300 -2.792 8.812 1.00 98.88 84 ARG A O 1
ATOM 644 N N . ASP A 1 85 ? -2.907 -4.194 9.503 1.00 98.81 85 ASP A N 1
ATOM 645 C CA . ASP A 1 85 ? -2.124 -5.403 9.255 1.00 98.81 85 ASP A CA 1
ATOM 646 C C . ASP A 1 85 ? -1.873 -5.600 7.755 1.00 98.81 85 ASP A C 1
ATOM 648 O O . ASP A 1 85 ? -0.755 -5.932 7.351 1.00 98.81 85 ASP A O 1
ATOM 652 N N . SER A 1 86 ? -2.864 -5.289 6.914 1.00 98.81 86 SER A N 1
ATOM 653 C CA . SER A 1 86 ? -2.710 -5.335 5.455 1.00 98.81 86 SER A CA 1
ATOM 654 C C . SER A 1 86 ? -1.751 -4.253 4.945 1.00 98.81 86 SER A C 1
ATOM 656 O O . SER A 1 86 ? -0.921 -4.537 4.081 1.00 98.81 86 SER A O 1
ATOM 658 N N . ALA A 1 87 ? -1.788 -3.039 5.508 1.00 98.75 87 ALA A N 1
ATOM 659 C CA . ALA A 1 87 ? -0.855 -1.962 5.167 1.00 98.75 87 ALA A CA 1
ATOM 660 C C . ALA A 1 87 ? 0.595 -2.308 5.550 1.00 98.75 87 ALA A C 1
ATOM 662 O O . ALA A 1 87 ? 1.518 -2.159 4.745 1.00 98.75 87 ALA A O 1
ATOM 663 N N . ARG A 1 88 ? 0.807 -2.871 6.746 1.00 98.62 88 ARG A N 1
ATOM 664 C CA . ARG A 1 88 ? 2.122 -3.377 7.175 1.00 98.62 88 ARG A CA 1
ATOM 665 C C . ARG A 1 88 ? 2.618 -4.499 6.263 1.00 98.62 88 ARG A C 1
ATOM 667 O O . ARG A 1 88 ? 3.801 -4.540 5.927 1.00 98.62 88 ARG A O 1
ATOM 674 N N . GLN A 1 89 ? 1.729 -5.394 5.833 1.00 98.25 89 GLN A N 1
ATOM 675 C CA . GLN A 1 89 ? 2.086 -6.460 4.901 1.00 98.25 89 GLN A CA 1
ATOM 676 C C . GLN A 1 89 ? 2.452 -5.914 3.512 1.00 98.25 89 GLN A C 1
ATOM 678 O O . GLN A 1 89 ? 3.438 -6.366 2.930 1.00 98.25 89 GLN A O 1
ATOM 683 N N . LEU A 1 90 ? 1.730 -4.908 3.001 1.00 97.25 90 LEU A N 1
ATOM 684 C CA . LEU A 1 90 ? 2.075 -4.223 1.747 1.00 97.25 90 LEU A CA 1
ATOM 685 C C . LEU A 1 90 ? 3.482 -3.635 1.784 1.00 97.25 90 LEU A C 1
ATOM 687 O O . LEU A 1 90 ? 4.245 -3.820 0.831 1.00 97.25 90 LEU A O 1
ATOM 691 N N . LYS A 1 91 ? 3.835 -2.966 2.886 1.00 96.81 91 LYS A N 1
ATOM 692 C CA . LYS A 1 91 ? 5.178 -2.415 3.078 1.00 96.81 91 LYS A CA 1
ATOM 693 C C . LYS A 1 91 ? 6.242 -3.509 3.037 1.00 96.81 91 LYS A C 1
ATOM 695 O O . LYS A 1 91 ? 7.174 -3.399 2.246 1.00 96.81 91 LYS A O 1
ATOM 700 N N . LYS A 1 92 ? 6.059 -4.595 3.795 1.00 95.00 92 LYS A N 1
ATOM 701 C CA . LYS A 1 92 ? 6.989 -5.739 3.794 1.00 95.00 92 LYS A CA 1
ATOM 702 C C . LYS A 1 92 ? 7.181 -6.318 2.395 1.00 95.00 92 LYS A C 1
ATOM 704 O O . LYS A 1 92 ? 8.309 -6.566 1.986 1.00 95.00 92 LYS A O 1
ATOM 709 N N . ILE A 1 93 ? 6.098 -6.490 1.634 1.00 92.81 93 ILE A N 1
ATOM 710 C CA . ILE A 1 93 ? 6.181 -6.978 0.249 1.00 92.81 93 ILE A CA 1
ATOM 711 C C . ILE A 1 93 ? 6.950 -5.982 -0.630 1.00 92.81 93 ILE A C 1
ATOM 713 O O . ILE A 1 93 ? 7.748 -6.392 -1.465 1.00 92.81 93 ILE A O 1
ATOM 717 N N . ALA A 1 94 ? 6.748 -4.674 -0.450 1.00 90.38 94 ALA A N 1
ATOM 718 C CA . ALA A 1 94 ? 7.479 -3.647 -1.195 1.00 90.38 94 ALA A CA 1
ATOM 719 C C . ALA A 1 94 ? 8.973 -3.561 -0.856 1.00 90.38 94 ALA A C 1
ATOM 721 O O . ALA A 1 94 ? 9.751 -3.106 -1.687 1.00 90.38 94 ALA A O 1
ATOM 722 N N . GLU A 1 95 ? 9.370 -3.964 0.346 1.00 88.56 95 GLU A N 1
ATOM 723 C CA . GLU A 1 95 ? 10.774 -4.049 0.760 1.00 88.56 95 GLU A CA 1
ATOM 724 C C . GLU A 1 95 ? 11.421 -5.363 0.303 1.00 88.56 95 GLU A C 1
ATOM 726 O O . GLU A 1 95 ? 12.585 -5.373 -0.093 1.00 88.56 95 GLU A O 1
ATOM 731 N N . ALA A 1 96 ? 10.659 -6.460 0.321 1.00 81.56 96 ALA A N 1
ATOM 732 C CA . ALA A 1 96 ? 11.122 -7.784 -0.082 1.00 81.56 96 ALA A CA 1
ATOM 733 C C . ALA A 1 96 ? 11.239 -7.944 -1.602 1.00 81.56 96 ALA A C 1
ATOM 735 O O . ALA A 1 96 ? 12.130 -8.656 -2.063 1.00 81.56 96 ALA A O 1
ATOM 736 N N . ALA A 1 97 ? 10.368 -7.281 -2.372 1.00 65.50 97 ALA A N 1
ATOM 737 C CA . ALA A 1 97 ? 10.402 -7.284 -3.828 1.00 65.50 97 ALA A CA 1
ATOM 738 C C . ALA A 1 97 ? 11.665 -6.563 -4.327 1.00 65.50 97 ALA A C 1
ATOM 740 O O . ALA A 1 97 ? 11.648 -5.377 -4.665 1.00 65.50 97 ALA A O 1
ATOM 741 N N . HIS A 1 98 ? 12.779 -7.293 -4.379 1.00 58.06 98 HIS A N 1
ATOM 742 C CA . HIS A 1 98 ? 13.973 -6.896 -5.107 1.00 58.06 98 HIS A CA 1
ATOM 743 C C . HIS A 1 98 ? 13.675 -7.000 -6.601 1.00 58.06 98 HIS A C 1
ATOM 745 O O . HIS A 1 98 ? 14.083 -7.938 -7.281 1.00 58.06 98 HIS A O 1
ATOM 751 N N . TRP A 1 99 ? 12.963 -6.000 -7.120 1.00 58.62 99 TRP A N 1
ATOM 752 C CA . TRP A 1 99 ? 13.022 -5.704 -8.541 1.00 58.62 99 TRP A CA 1
ATOM 753 C C . TRP A 1 99 ? 14.500 -5.508 -8.899 1.00 58.62 99 TRP A C 1
ATOM 755 O O . TRP A 1 99 ? 15.181 -4.808 -8.135 1.00 58.62 99 TRP A O 1
ATOM 765 N N . PRO A 1 100 ? 15.030 -6.114 -9.982 1.00 54.88 100 PRO A N 1
ATOM 766 C CA . PRO A 1 100 ? 16.421 -5.925 -10.381 1.00 54.88 100 PRO A CA 1
ATOM 767 C C . PRO A 1 100 ? 16.696 -4.430 -10.370 1.00 54.88 100 PRO A C 1
ATOM 769 O O . PRO A 1 100 ? 16.024 -3.716 -11.109 1.00 54.88 100 PRO A O 1
ATOM 772 N N . ARG A 1 101 ? 17.559 -3.978 -9.440 1.00 52.56 101 ARG A N 1
ATOM 773 C CA . ARG A 1 101 ? 17.695 -2.573 -9.022 1.00 52.56 101 ARG A CA 1
ATOM 774 C C . ARG A 1 101 ? 17.729 -1.679 -10.250 1.00 52.56 101 ARG A C 1
ATOM 776 O O . ARG A 1 101 ? 18.792 -1.471 -10.831 1.00 52.56 101 ARG A O 1
ATOM 783 N N . SER A 1 102 ? 16.575 -1.155 -10.645 1.00 55.19 102 SER A N 1
ATOM 784 C CA . SER A 1 102 ? 16.544 -0.132 -11.663 1.00 55.19 102 SER A CA 1
ATOM 785 C C . SER A 1 102 ? 17.228 1.051 -11.002 1.00 55.19 102 SER A C 1
ATOM 787 O O . SER A 1 102 ? 16.767 1.539 -9.965 1.00 55.19 102 SER A O 1
ATOM 789 N N . VAL A 1 103 ? 18.341 1.497 -11.581 1.00 60.06 103 VAL A N 1
ATOM 790 C CA . VAL A 1 103 ? 19.091 2.709 -11.185 1.00 60.06 103 VAL A CA 1
ATOM 791 C C . VAL A 1 103 ? 18.271 3.980 -11.491 1.00 60.06 103 VAL A C 1
ATOM 793 O O . VAL A 1 103 ? 18.779 5.085 -11.591 1.00 60.06 103 VAL A O 1
ATOM 796 N N . ASP A 1 104 ? 16.971 3.803 -11.677 1.00 79.56 104 ASP A N 1
ATOM 797 C CA . ASP A 1 104 ? 16.011 4.777 -12.121 1.00 79.56 104 ASP A CA 1
ATOM 798 C C . ASP A 1 104 ? 15.441 5.502 -10.902 1.00 79.56 104 ASP A C 1
ATOM 800 O O . ASP A 1 104 ? 14.728 4.919 -10.077 1.00 79.56 104 ASP A O 1
ATOM 804 N N . GLU A 1 105 ? 15.786 6.780 -10.791 1.00 86.25 105 GLU A N 1
ATOM 805 C CA . GLU A 1 105 ? 15.364 7.662 -9.708 1.00 86.25 105 GLU A CA 1
ATOM 806 C C . GLU A 1 105 ? 13.836 7.786 -9.617 1.00 86.25 105 GLU A C 1
ATOM 808 O O . GLU A 1 105 ? 13.287 7.838 -8.515 1.00 86.25 105 GLU A O 1
ATOM 813 N N . VAL A 1 106 ? 13.131 7.746 -10.752 1.00 87.19 106 VAL A N 1
ATOM 814 C CA . VAL A 1 106 ? 11.669 7.861 -10.799 1.00 87.19 106 VAL A CA 1
ATOM 815 C C . VAL A 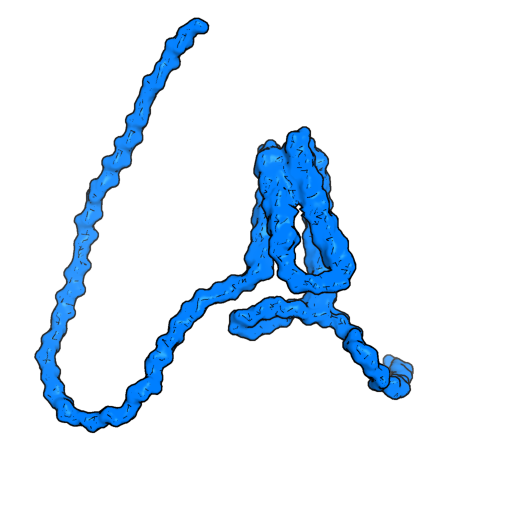1 106 ? 11.021 6.615 -10.202 1.00 87.19 106 VAL A C 1
ATOM 817 O O . VAL A 1 106 ? 10.115 6.720 -9.370 1.00 87.19 106 VAL A O 1
ATOM 820 N N . TYR A 1 107 ? 11.523 5.425 -10.541 1.00 86.81 107 TYR A N 1
ATOM 821 C CA . TYR A 1 107 ? 11.066 4.193 -9.892 1.00 86.81 107 TYR A CA 1
ATOM 822 C C . TYR A 1 107 ? 11.328 4.223 -8.380 1.00 86.81 107 TYR A C 1
ATOM 824 O O . TYR A 1 107 ? 10.443 3.882 -7.590 1.00 86.81 107 TYR A O 1
ATOM 832 N N . GLN A 1 108 ? 12.523 4.653 -7.957 1.00 87.31 108 GLN A N 1
ATOM 833 C CA . GLN A 1 108 ? 12.850 4.752 -6.530 1.00 87.31 108 GLN A CA 1
ATOM 834 C C . GLN A 1 108 ? 11.923 5.728 -5.805 1.00 87.31 108 GLN A C 1
ATOM 836 O O . GLN A 1 108 ? 11.455 5.416 -4.708 1.00 87.31 108 GLN A O 1
ATOM 841 N N . HIS A 1 109 ? 11.593 6.857 -6.434 1.00 92.00 109 HIS A N 1
ATOM 842 C CA . HIS A 1 109 ? 10.634 7.814 -5.901 1.00 92.00 109 HIS A CA 1
ATOM 843 C C . HIS A 1 109 ? 9.264 7.165 -5.667 1.00 92.00 109 HIS A C 1
ATOM 845 O O . HIS A 1 109 ? 8.754 7.218 -4.547 1.00 92.00 109 HIS A O 1
ATOM 851 N N . TYR A 1 110 ? 8.694 6.482 -6.666 1.00 93.88 110 TYR A N 1
ATOM 852 C CA . TYR A 1 110 ? 7.424 5.769 -6.493 1.00 93.88 110 TYR A CA 1
ATOM 853 C C . TYR A 1 110 ? 7.498 4.697 -5.402 1.00 93.88 110 TYR A C 1
ATOM 855 O O . TYR A 1 110 ? 6.581 4.574 -4.591 1.00 93.88 110 TYR A O 1
ATOM 863 N N . SER A 1 111 ? 8.601 3.949 -5.340 1.00 91.75 111 SER A N 1
ATOM 864 C CA . SER A 1 111 ? 8.796 2.878 -4.359 1.00 91.75 111 SER A CA 1
ATOM 865 C C . SER A 1 111 ? 8.856 3.416 -2.921 1.00 91.75 111 SER A C 1
ATOM 867 O O . SER A 1 111 ? 8.203 2.892 -2.014 1.00 91.75 111 SER A O 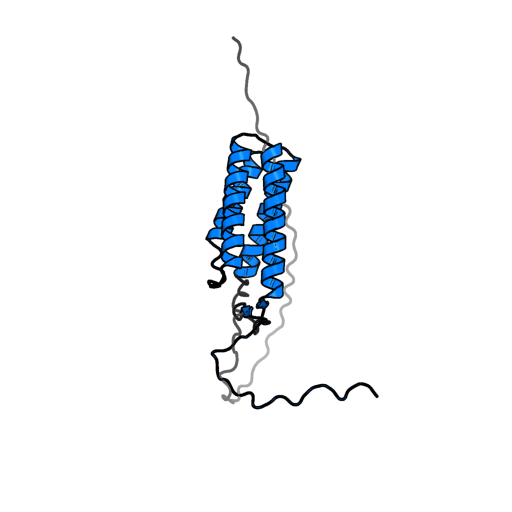1
ATOM 869 N N . VAL A 1 112 ? 9.589 4.514 -2.705 1.00 93.81 112 VAL A N 1
ATOM 870 C CA . VAL A 1 112 ? 9.653 5.217 -1.414 1.00 93.81 112 VAL A CA 1
ATOM 871 C C . VAL A 1 112 ? 8.297 5.814 -1.051 1.00 93.81 1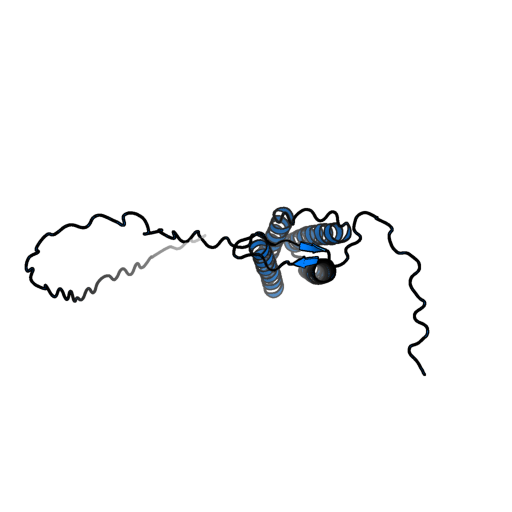12 VAL A C 1
ATOM 873 O O . VAL A 1 112 ? 7.823 5.608 0.068 1.00 93.81 112 VAL A O 1
ATOM 876 N N . SER A 1 113 ? 7.654 6.505 -1.992 1.00 96.44 113 SER A N 1
ATOM 877 C CA . SER A 1 113 ? 6.332 7.095 -1.793 1.00 96.44 113 SER A CA 1
ATOM 878 C C . SER A 1 113 ? 5.310 6.032 -1.403 1.00 96.44 113 SER A C 1
ATOM 880 O O . SER A 1 113 ? 4.575 6.229 -0.436 1.00 96.44 113 SER A O 1
ATOM 882 N N . PHE A 1 114 ? 5.295 4.881 -2.078 1.00 96.94 114 PHE A N 1
ATOM 883 C CA . PHE A 1 114 ? 4.410 3.762 -1.757 1.00 96.94 114 PHE A CA 1
ATOM 884 C C . PHE A 1 114 ? 4.626 3.247 -0.326 1.00 96.94 114 PHE A C 1
ATOM 886 O O . PHE A 1 114 ? 3.669 3.129 0.442 1.00 96.94 114 PHE A O 1
ATOM 893 N N . ARG A 1 115 ? 5.881 2.990 0.074 1.00 96.81 115 ARG A N 1
ATOM 894 C CA . ARG A 1 115 ? 6.204 2.522 1.438 1.00 96.81 115 ARG A CA 1
ATOM 895 C C . ARG A 1 115 ? 5.772 3.526 2.507 1.00 96.81 115 ARG A C 1
ATOM 897 O O . ARG A 1 115 ? 5.160 3.131 3.495 1.00 96.81 115 ARG A O 1
ATOM 904 N N . ARG A 1 116 ? 6.006 4.821 2.276 1.00 98.25 116 ARG A N 1
ATOM 905 C CA . ARG A 1 116 ? 5.569 5.893 3.183 1.00 98.25 116 ARG A CA 1
ATOM 906 C C . ARG A 1 116 ? 4.047 5.931 3.342 1.00 98.25 116 ARG A C 1
ATOM 908 O O . ARG A 1 116 ? 3.552 6.219 4.426 1.00 98.25 116 ARG A O 1
ATOM 915 N N . GLN A 1 117 ? 3.297 5.664 2.278 1.00 98.69 117 GLN A N 1
ATOM 916 C CA . GLN A 1 117 ? 1.833 5.627 2.332 1.00 98.69 117 GLN A CA 1
ATOM 917 C C . GLN A 1 117 ? 1.318 4.396 3.077 1.00 98.69 117 GLN A C 1
ATOM 919 O O . GLN A 1 117 ? 0.347 4.510 3.818 1.00 98.69 117 GLN A O 1
ATOM 924 N N . CYS A 1 118 ? 2.004 3.257 2.962 1.00 98.69 118 CYS A N 1
ATOM 925 C CA . CYS A 1 118 ? 1.714 2.082 3.784 1.00 98.69 118 CYS A CA 1
ATOM 926 C C . CYS A 1 118 ? 1.914 2.372 5.281 1.00 98.69 118 CYS A C 1
ATOM 928 O O . CYS A 1 118 ? 1.074 1.986 6.090 1.00 98.69 118 CYS A O 1
ATOM 930 N N . ASP A 1 119 ? 2.985 3.086 5.649 1.00 98.75 119 ASP A N 1
ATOM 931 C CA . ASP A 1 119 ? 3.218 3.503 7.040 1.00 98.75 119 ASP A CA 1
ATOM 932 C C . ASP A 1 119 ? 2.106 4.426 7.550 1.00 98.75 119 ASP A C 1
ATOM 934 O O . ASP A 1 119 ? 1.530 4.172 8.604 1.00 98.75 119 ASP A O 1
ATOM 938 N N . LYS A 1 120 ? 1.738 5.448 6.767 1.00 98.81 120 LYS A N 1
ATOM 939 C CA . LYS A 1 120 ? 0.635 6.357 7.113 1.00 98.81 120 LYS A CA 1
ATOM 940 C C . LYS A 1 120 ? -0.703 5.633 7.248 1.00 98.81 120 LYS A C 1
ATOM 942 O O . LYS A 1 120 ? -1.463 5.931 8.159 1.00 98.81 120 LYS A O 1
ATOM 947 N N . LEU A 1 121 ? -1.002 4.679 6.364 1.00 98.69 121 LEU A N 1
ATOM 948 C CA . LEU A 1 121 ? -2.216 3.863 6.462 1.00 98.69 121 LEU A CA 1
ATOM 949 C C . LEU A 1 121 ? -2.273 3.095 7.783 1.00 98.69 121 LEU A C 1
ATOM 951 O O . LEU A 1 121 ? -3.319 3.073 8.426 1.00 98.69 121 LEU A O 1
ATOM 955 N N . ALA A 1 122 ? -1.155 2.487 8.187 1.00 98.88 122 ALA A N 1
ATOM 956 C CA . ALA A 1 122 ? -1.070 1.788 9.462 1.00 98.88 122 ALA A CA 1
ATOM 957 C C . ALA A 1 122 ? -1.241 2.750 10.649 1.00 98.88 122 ALA A C 1
ATOM 959 O O . ALA A 1 122 ? -2.014 2.446 11.551 1.00 98.88 122 ALA A O 1
ATOM 960 N N . GLU A 1 123 ? -0.601 3.922 10.614 1.00 98.81 123 GLU A N 1
ATOM 961 C CA . GLU A 1 123 ? -0.725 4.956 11.651 1.00 98.81 123 GLU A CA 1
ATOM 962 C C . GLU A 1 123 ? -2.164 5.487 11.776 1.00 98.81 123 GLU A C 1
ATOM 964 O O . GLU A 1 123 ? -2.704 5.592 12.875 1.00 98.81 123 GLU A O 1
ATOM 969 N N . HIS A 1 124 ? -2.821 5.801 10.655 1.00 98.88 124 HIS A N 1
ATOM 970 C CA . HIS A 1 124 ? -4.209 6.265 10.659 1.00 98.88 124 HIS A CA 1
ATOM 971 C C . HIS A 1 124 ? -5.167 5.191 11.174 1.00 98.88 124 HIS A C 1
ATOM 973 O O . HIS A 1 124 ? -6.082 5.510 11.927 1.00 98.88 124 HIS A O 1
ATOM 979 N N . ALA A 1 125 ? -4.929 3.922 10.835 1.00 98.75 125 ALA A N 1
ATOM 980 C CA . ALA A 1 125 ? -5.706 2.814 11.372 1.00 98.75 125 ALA A CA 1
ATOM 981 C C . ALA A 1 125 ? -5.483 2.608 12.879 1.00 98.75 125 ALA A C 1
ATOM 983 O O . ALA A 1 125 ? -6.438 2.364 13.604 1.00 98.75 125 ALA A O 1
ATOM 984 N N . GLU A 1 126 ? -4.250 2.750 13.373 1.00 98.75 126 GLU A N 1
ATOM 985 C CA . GLU A 1 126 ? -3.939 2.696 14.813 1.00 98.75 126 GLU A CA 1
ATOM 986 C C . GLU A 1 126 ? -4.608 3.819 15.608 1.00 98.75 126 GLU A C 1
ATOM 988 O O . GLU A 1 126 ? -4.929 3.642 16.780 1.00 98.75 126 GLU A O 1
ATOM 993 N N . ARG A 1 127 ? -4.830 4.965 14.962 1.00 98.69 127 ARG A N 1
ATOM 994 C CA . ARG A 1 127 ? -5.554 6.112 15.517 1.00 98.69 127 ARG A CA 1
ATOM 995 C C . ARG A 1 127 ? -7.071 6.050 15.298 1.00 98.69 127 ARG A C 1
ATOM 997 O O . ARG A 1 127 ? -7.746 7.012 15.650 1.00 98.69 127 ARG A O 1
ATOM 1004 N N . GLU A 1 128 ? -7.578 4.979 14.685 1.00 98.56 128 GLU A N 1
ATOM 1005 C CA . GLU A 1 128 ? -8.990 4.807 14.303 1.00 98.56 128 GLU A CA 1
ATOM 1006 C C . GLU A 1 128 ? -9.540 5.970 13.443 1.00 98.56 128 GLU A C 1
ATOM 1008 O O . GLU A 1 128 ? -10.722 6.311 13.461 1.00 98.56 128 GLU A O 1
ATOM 1013 N N . ASP A 1 129 ? -8.668 6.591 12.645 1.00 98.69 129 ASP A N 1
ATOM 1014 C CA . ASP A 1 129 ? -8.985 7.735 11.789 1.00 98.69 129 ASP A CA 1
ATOM 1015 C C . ASP A 1 129 ? -9.357 7.250 10.379 1.00 98.69 129 ASP A C 1
ATOM 1017 O O . ASP A 1 129 ? -8.530 7.208 9.460 1.00 98.69 129 ASP A O 1
ATOM 1021 N N . LEU A 1 130 ? -10.620 6.838 10.213 1.00 98.69 130 LEU A N 1
ATOM 1022 C CA . LEU A 1 130 ? -11.121 6.253 8.963 1.00 98.69 130 LEU A CA 1
ATOM 1023 C C . LEU A 1 130 ? -10.983 7.206 7.769 1.00 98.69 130 LEU A C 1
ATOM 1025 O O . LEU A 1 130 ? -10.639 6.776 6.668 1.00 98.69 130 LEU A O 1
ATOM 1029 N N . GLN A 1 131 ? -11.225 8.503 7.977 1.00 98.56 131 GLN A N 1
ATOM 1030 C CA . GLN A 1 131 ? -11.156 9.494 6.904 1.00 98.56 131 GLN A CA 1
ATOM 1031 C C . GLN A 1 131 ? -9.715 9.670 6.427 1.00 98.56 131 GLN A C 1
ATOM 1033 O O . GLN A 1 131 ? -9.453 9.587 5.225 1.00 98.56 131 GLN A O 1
ATOM 1038 N N . ALA A 1 132 ? -8.758 9.836 7.345 1.00 98.69 132 ALA A N 1
ATOM 1039 C CA . ALA A 1 132 ? -7.350 9.929 6.974 1.00 98.69 132 ALA A CA 1
ATOM 1040 C C . ALA A 1 132 ? -6.829 8.628 6.337 1.00 98.69 132 ALA A C 1
ATOM 1042 O O . ALA A 1 132 ? -6.074 8.677 5.358 1.00 98.69 132 ALA A O 1
ATOM 1043 N N . ALA A 1 133 ? -7.271 7.465 6.830 1.00 98.81 133 ALA A N 1
ATOM 1044 C CA . ALA A 1 133 ? -6.956 6.174 6.225 1.00 98.81 133 ALA A CA 1
ATOM 1045 C C . ALA A 1 133 ? -7.508 6.072 4.790 1.00 98.81 133 ALA A C 1
ATOM 1047 O O . ALA A 1 133 ? -6.777 5.677 3.882 1.00 98.81 133 ALA A O 1
ATOM 1048 N N . HIS A 1 134 ? -8.750 6.501 4.551 1.00 98.81 134 HIS A N 1
ATOM 1049 C CA . HIS A 1 134 ? -9.359 6.521 3.220 1.00 98.81 134 HIS A CA 1
ATOM 1050 C C . HIS A 1 134 ? -8.591 7.428 2.247 1.00 98.81 134 HIS A C 1
ATOM 1052 O O . HIS A 1 134 ? -8.188 6.967 1.177 1.00 98.81 134 HIS A O 1
ATOM 1058 N N . TYR A 1 135 ? -8.305 8.681 2.620 1.00 98.75 135 TYR A N 1
ATOM 1059 C CA . TYR A 1 135 ? -7.527 9.590 1.765 1.00 98.75 135 TYR A CA 1
ATOM 1060 C C . TYR A 1 135 ? -6.132 9.036 1.450 1.00 98.75 135 TYR A C 1
ATOM 1062 O O . TYR A 1 135 ? -5.665 9.117 0.311 1.00 98.75 135 TYR A O 1
ATOM 1070 N N . THR A 1 136 ? -5.477 8.422 2.437 1.00 98.81 136 THR A N 1
ATOM 1071 C CA . THR A 1 136 ? -4.162 7.803 2.237 1.00 98.81 136 THR A CA 1
ATOM 1072 C C . THR A 1 136 ? -4.244 6.587 1.312 1.00 98.81 136 THR A C 1
ATOM 1074 O O . THR A 1 136 ? -3.368 6.411 0.467 1.00 98.81 136 THR A O 1
ATOM 1077 N N . TYR A 1 137 ? -5.304 5.778 1.404 1.00 98.81 137 TYR A N 1
ATOM 1078 C CA . TYR A 1 137 ? -5.533 4.651 0.496 1.00 98.81 137 TYR A CA 1
ATOM 1079 C C . TYR A 1 137 ? -5.726 5.096 -0.956 1.00 98.81 137 TYR A C 1
ATOM 1081 O O . TYR A 1 137 ? -5.167 4.478 -1.866 1.00 98.81 137 TYR A O 1
ATOM 1089 N N . LEU A 1 138 ? -6.468 6.184 -1.188 1.00 98.50 138 LEU A N 1
ATOM 1090 C CA . LEU A 1 138 ? -6.632 6.752 -2.528 1.00 98.50 138 LEU A CA 1
ATOM 1091 C C . LEU A 1 138 ? -5.282 7.183 -3.108 1.00 98.50 138 LEU A C 1
ATOM 1093 O O . LEU A 1 138 ? -4.937 6.787 -4.219 1.00 98.50 138 LEU A O 1
ATOM 1097 N N . HIS A 1 139 ? -4.480 7.911 -2.328 1.00 98.31 139 HIS A N 1
ATOM 1098 C CA . HIS A 1 139 ? -3.144 8.326 -2.755 1.00 98.31 139 HIS A CA 1
ATOM 1099 C C . HIS A 1 139 ? -2.230 7.119 -3.047 1.00 98.31 139 HIS A C 1
ATOM 1101 O O . HIS A 1 139 ? -1.509 7.101 -4.054 1.00 98.31 139 HIS A O 1
ATOM 1107 N N . MET A 1 140 ? -2.315 6.069 -2.219 1.00 98.31 140 MET A N 1
ATOM 1108 C CA . MET A 1 140 ? -1.537 4.837 -2.398 1.00 98.31 140 MET A CA 1
ATOM 1109 C C . MET A 1 140 ? -1.921 4.150 -3.704 1.00 98.31 140 MET A C 1
ATOM 1111 O O . MET A 1 140 ? -1.051 3.718 -4.459 1.00 98.31 140 MET A O 1
ATOM 1115 N N . SER A 1 141 ? -3.220 4.111 -3.996 1.00 98.06 141 SER A N 1
ATOM 1116 C CA . SER A 1 141 ? -3.766 3.554 -5.231 1.00 98.06 141 SER A CA 1
ATOM 1117 C C . SER A 1 141 ? -3.283 4.331 -6.460 1.00 98.06 141 SER A C 1
ATOM 1119 O O . SER A 1 141 ? -2.853 3.716 -7.436 1.00 98.06 141 SER A O 1
ATOM 1121 N N . THR A 1 142 ? -3.263 5.667 -6.399 1.00 98.19 142 THR A N 1
ATOM 1122 C CA . THR A 1 142 ? -2.678 6.519 -7.449 1.00 98.19 142 THR A CA 1
ATOM 1123 C C . THR A 1 142 ? -1.204 6.191 -7.677 1.00 98.19 142 THR A C 1
ATOM 1125 O O . THR A 1 142 ? -0.796 5.977 -8.813 1.00 98.19 142 THR A O 1
ATOM 1128 N N . THR A 1 143 ? -0.420 6.024 -6.608 1.00 97.19 143 THR A N 1
ATOM 1129 C CA . THR A 1 143 ? 1.005 5.657 -6.712 1.00 97.19 143 THR A CA 1
ATOM 1130 C C . THR A 1 143 ? 1.209 4.321 -7.436 1.00 97.19 143 THR A C 1
ATOM 1132 O O . THR A 1 143 ? 2.147 4.183 -8.221 1.00 97.19 143 THR A O 1
ATOM 1135 N N . CYS A 1 144 ? 0.331 3.335 -7.212 1.00 95.44 144 CYS A N 1
ATOM 1136 C CA . CYS A 1 144 ? 0.361 2.063 -7.940 1.00 95.44 144 CYS A CA 1
ATOM 1137 C C . CYS A 1 144 ? 0.127 2.263 -9.444 1.00 95.44 144 CYS A C 1
ATOM 1139 O O . CYS A 1 144 ? 0.863 1.712 -10.264 1.00 95.44 144 CYS A O 1
ATOM 1141 N N . ILE A 1 145 ? -0.890 3.053 -9.801 1.00 96.69 145 ILE A N 1
ATOM 1142 C CA . ILE A 1 145 ? -1.255 3.333 -11.195 1.00 96.69 145 ILE A CA 1
ATOM 1143 C C . ILE A 1 145 ? -0.117 4.074 -11.904 1.00 96.69 145 ILE A C 1
ATOM 1145 O O . ILE A 1 145 ? 0.307 3.645 -12.978 1.00 96.69 145 ILE A O 1
ATOM 1149 N N . ASP A 1 146 ? 0.419 5.121 -11.279 1.00 95.38 146 ASP A N 1
ATOM 1150 C CA . ASP A 1 146 ? 1.476 5.960 -11.845 1.00 95.38 146 ASP A CA 1
ATOM 1151 C C . ASP A 1 146 ? 2.774 5.175 -12.039 1.00 95.38 146 ASP A C 1
ATOM 1153 O O . ASP A 1 146 ? 3.363 5.199 -13.121 1.00 95.38 146 ASP A O 1
ATOM 1157 N N . CYS A 1 147 ? 3.184 4.401 -11.028 1.00 91.69 147 CYS A N 1
ATOM 1158 C CA . CYS A 1 147 ? 4.361 3.542 -11.124 1.00 91.69 147 CYS A CA 1
ATOM 1159 C C . CYS A 1 147 ? 4.208 2.515 -12.254 1.00 91.69 147 CYS A C 1
ATOM 1161 O O . CYS A 1 147 ? 5.124 2.317 -13.051 1.00 91.69 147 CYS A O 1
ATOM 1163 N N . HIS A 1 148 ? 3.035 1.890 -12.387 1.00 91.19 148 HIS A N 1
ATOM 1164 C CA . HIS A 1 148 ? 2.785 0.934 -13.467 1.00 91.19 148 HIS A CA 1
ATOM 1165 C C . HIS A 1 148 ? 2.733 1.606 -14.844 1.00 91.19 148 HIS A C 1
ATOM 1167 O O . HIS A 1 148 ? 3.196 1.019 -15.823 1.00 91.19 148 HIS A O 1
ATOM 1173 N N . GLY A 1 149 ? 2.195 2.824 -14.937 1.00 90.50 149 GLY A N 1
ATOM 1174 C CA . GLY A 1 149 ? 2.239 3.635 -16.153 1.00 90.50 149 GLY A CA 1
ATOM 1175 C C . GLY A 1 149 ? 3.678 3.939 -16.565 1.00 90.50 149 GLY A C 1
ATOM 1176 O O . GLY A 1 149 ? 4.066 3.686 -17.709 1.00 90.50 149 GLY A O 1
ATOM 1177 N N . TYR A 1 150 ? 4.493 4.374 -15.604 1.00 88.81 150 TYR A N 1
ATOM 1178 C CA . TYR A 1 150 ? 5.915 4.623 -15.796 1.00 88.81 150 TYR A CA 1
ATOM 1179 C C . TYR A 1 150 ? 6.648 3.369 -16.279 1.00 88.81 150 TYR A C 1
ATOM 1181 O O . TYR A 1 150 ? 7.233 3.378 -17.364 1.00 88.81 150 TYR A O 1
ATOM 1189 N N . VAL A 1 151 ? 6.552 2.264 -15.533 1.00 84.56 151 VAL A N 1
ATOM 1190 C CA . VAL A 1 151 ? 7.288 1.032 -15.838 1.00 84.56 151 VAL A CA 1
ATOM 1191 C C . VAL A 1 151 ? 6.886 0.463 -17.198 1.00 84.56 151 VAL A C 1
ATOM 1193 O O . VAL A 1 151 ? 7.758 0.095 -17.977 1.00 84.56 151 VAL A O 1
ATOM 1196 N N . ARG A 1 152 ? 5.592 0.460 -17.540 1.00 84.56 152 ARG A N 1
ATOM 1197 C CA . ARG A 1 152 ? 5.111 -0.027 -18.844 1.00 84.56 152 ARG A CA 1
ATOM 1198 C C . ARG A 1 152 ? 5.601 0.827 -20.016 1.00 84.56 152 ARG A C 1
ATOM 1200 O O . ARG A 1 152 ? 5.828 0.300 -21.101 1.00 84.56 152 ARG A O 1
ATOM 1207 N N . SER A 1 153 ? 5.745 2.137 -19.813 1.00 81.44 153 SER A N 1
ATOM 1208 C CA . SER A 1 153 ? 6.237 3.047 -20.854 1.00 81.44 153 SER A CA 1
ATOM 1209 C C . SER A 1 153 ? 7.753 2.963 -21.049 1.00 81.44 153 SER A C 1
ATOM 1211 O O . SER A 1 153 ? 8.228 3.073 -22.179 1.00 81.44 153 SER A O 1
ATOM 1213 N N . ARG A 1 154 ? 8.515 2.749 -19.967 1.00 74.62 154 ARG A N 1
ATOM 1214 C CA . ARG A 1 154 ? 9.988 2.785 -19.958 1.00 74.62 154 ARG A CA 1
ATOM 1215 C C . ARG A 1 154 ? 10.654 1.421 -20.075 1.00 74.62 154 ARG A C 1
ATOM 1217 O O . ARG A 1 154 ? 11.818 1.357 -20.461 1.00 74.62 154 ARG A O 1
ATOM 1224 N N . PHE A 1 155 ? 9.935 0.342 -19.793 1.00 69.75 155 PHE A N 1
ATOM 1225 C CA . PHE A 1 155 ? 10.461 -1.014 -19.850 1.00 69.75 155 PHE A CA 1
ATOM 1226 C C . PHE A 1 155 ? 9.500 -1.924 -20.618 1.00 69.75 155 PHE A C 1
ATOM 1228 O O . PHE A 1 155 ? 8.307 -2.001 -20.333 1.00 69.75 155 PHE A O 1
ATOM 1235 N N . ARG A 1 156 ? 10.032 -2.650 -21.598 1.00 64.56 156 ARG A N 1
ATOM 1236 C CA . ARG A 1 156 ? 9.389 -3.815 -22.200 1.00 64.56 156 ARG A CA 1
ATOM 1237 C C . ARG A 1 156 ? 9.793 -5.037 -21.400 1.00 64.56 156 ARG A C 1
ATOM 1239 O O . ARG A 1 156 ? 10.974 -5.262 -21.163 1.00 64.56 156 ARG A O 1
ATOM 1246 N N . ILE A 1 157 ? 8.814 -5.836 -21.011 1.00 60.12 157 ILE A N 1
ATOM 1247 C CA . ILE A 1 157 ? 9.081 -7.176 -20.508 1.00 60.12 157 ILE A CA 1
ATOM 1248 C C . ILE A 1 157 ? 9.386 -8.046 -21.728 1.00 60.12 157 ILE A C 1
ATOM 1250 O O . ILE A 1 157 ? 8.533 -8.206 -22.603 1.00 60.12 157 ILE A O 1
ATOM 1254 N N . GLU A 1 158 ? 10.613 -8.557 -21.822 1.00 57.84 158 GLU A N 1
ATOM 1255 C CA . GLU A 1 158 ? 10.939 -9.577 -22.815 1.00 57.84 158 GLU A CA 1
ATOM 1256 C C . GLU A 1 158 ? 10.070 -10.799 -22.530 1.00 57.84 158 GLU A C 1
ATOM 1258 O O . GLU A 1 158 ? 9.955 -11.216 -21.376 1.00 57.84 158 GLU A O 1
ATOM 1263 N N . LYS A 1 159 ? 9.444 -11.371 -23.565 1.00 55.97 159 LYS A N 1
ATOM 1264 C CA . LYS A 1 159 ? 8.741 -12.642 -23.405 1.00 55.97 159 LYS A CA 1
ATOM 1265 C C . LYS A 1 159 ? 9.796 -13.662 -22.973 1.00 55.97 159 LYS A C 1
ATOM 1267 O O . LYS A 1 159 ? 10.687 -13.939 -23.779 1.00 55.97 159 LYS A O 1
ATOM 1272 N N . PRO A 1 160 ? 9.749 -14.186 -21.738 1.00 53.56 160 PRO A N 1
ATOM 1273 C CA . PRO A 1 160 ? 10.796 -15.081 -21.290 1.00 53.56 160 PRO A CA 1
ATOM 1274 C C . PRO A 1 160 ? 10.812 -16.302 -22.214 1.00 53.56 160 PRO A C 1
ATOM 1276 O O . PRO A 1 160 ? 9.757 -16.835 -22.581 1.00 53.56 160 PRO A O 1
ATOM 1279 N N . ALA A 1 161 ? 12.010 -16.753 -22.600 1.00 58.00 161 ALA A N 1
ATOM 1280 C CA . ALA A 1 161 ? 12.171 -18.120 -23.086 1.00 58.00 161 ALA A CA 1
ATOM 1281 C C . ALA A 1 161 ? 11.546 -19.056 -22.040 1.00 58.00 161 ALA A C 1
ATOM 1283 O O . ALA A 1 161 ? 11.576 -18.737 -20.855 1.00 58.00 161 ALA A O 1
ATOM 1284 N N . LYS A 1 162 ? 10.916 -20.157 -22.456 1.00 54.25 162 LYS A N 1
ATOM 1285 C CA . LYS A 1 162 ? 10.104 -21.011 -21.571 1.00 54.25 162 LYS A CA 1
ATOM 1286 C C . LYS A 1 162 ? 10.874 -21.341 -20.269 1.00 54.25 162 LYS A C 1
ATOM 1288 O O . LYS A 1 162 ? 11.858 -22.067 -20.328 1.00 54.25 162 LYS A O 1
ATOM 1293 N N . GLY A 1 163 ? 10.458 -20.766 -19.131 1.00 56.91 163 GLY A N 1
ATOM 1294 C CA . GLY A 1 163 ? 11.102 -20.937 -17.812 1.00 56.91 163 GLY A CA 1
ATOM 1295 C C . GLY A 1 163 ? 12.267 -19.987 -17.459 1.00 56.91 163 GLY A C 1
ATOM 1296 O O . GLY A 1 163 ? 12.878 -20.148 -16.407 1.00 56.91 163 GLY A O 1
ATOM 1297 N N . GLY A 1 164 ? 12.599 -19.007 -18.303 1.00 55.19 164 GLY A N 1
ATOM 1298 C CA . GLY A 1 164 ? 13.647 -18.010 -18.051 1.00 55.19 164 GLY A CA 1
ATOM 1299 C C . GLY A 1 164 ? 13.179 -16.830 -17.183 1.00 55.19 164 GLY A C 1
ATOM 1300 O O . GLY A 1 164 ? 11.979 -16.569 -17.101 1.00 55.19 164 GLY A O 1
ATOM 1301 N N . PRO A 1 165 ? 14.105 -16.086 -16.545 1.00 54.88 165 PRO A N 1
ATOM 1302 C CA . PRO A 1 165 ? 13.750 -14.937 -15.716 1.00 54.88 165 PRO A CA 1
ATOM 1303 C C . PRO A 1 165 ? 13.102 -13.829 -16.551 1.00 54.88 165 PRO A C 1
ATOM 1305 O O . PRO A 1 165 ? 13.545 -13.540 -17.667 1.00 54.88 165 PRO A O 1
ATOM 1308 N N . VAL A 1 166 ? 12.088 -13.168 -15.987 1.00 58.84 166 VAL A N 1
ATOM 1309 C CA . VAL A 1 166 ? 11.516 -11.950 -16.568 1.00 58.84 166 VAL A CA 1
ATOM 1310 C C . VAL A 1 166 ? 12.609 -10.890 -16.660 1.00 58.84 166 VAL A C 1
ATOM 1312 O O . VAL A 1 166 ? 13.136 -10.414 -15.654 1.00 58.84 166 VAL A O 1
ATOM 1315 N N . LYS A 1 167 ? 12.964 -10.526 -17.893 1.00 64.69 167 LYS A N 1
ATOM 1316 C CA . LYS A 1 167 ? 13.958 -9.496 -18.178 1.00 64.69 167 LYS A CA 1
ATOM 1317 C C . LYS A 1 167 ? 13.257 -8.233 -18.646 1.00 64.69 167 LYS A C 1
ATOM 1319 O O . LYS A 1 167 ? 12.484 -8.248 -19.603 1.00 64.69 167 LYS A O 1
ATOM 1324 N N . LEU A 1 168 ? 13.557 -7.123 -17.981 1.00 63.28 168 LEU A N 1
ATOM 1325 C CA . LEU A 1 168 ? 13.180 -5.809 -18.473 1.00 63.28 168 LEU A CA 1
ATOM 1326 C C . LEU A 1 168 ? 14.189 -5.321 -19.508 1.00 63.28 168 LEU A C 1
ATOM 1328 O O . LEU A 1 168 ? 15.389 -5.256 -19.244 1.00 63.28 168 LEU A O 1
ATOM 1332 N N . ILE A 1 169 ? 13.681 -4.929 -20.668 1.00 59.06 169 ILE A N 1
ATOM 1333 C CA . ILE A 1 169 ? 14.409 -4.234 -21.722 1.00 59.06 169 ILE A CA 1
ATOM 1334 C C . ILE A 1 169 ? 13.940 -2.774 -21.704 1.00 59.06 169 ILE A C 1
ATOM 1336 O O . ILE A 1 169 ? 12.758 -2.531 -21.951 1.00 59.06 169 ILE A O 1
ATOM 1340 N N . PRO A 1 170 ? 14.806 -1.787 -21.422 1.00 58.81 170 PRO A N 1
ATOM 1341 C CA . PRO A 1 170 ? 14.446 -0.377 -21.559 1.00 58.81 170 PRO A CA 1
ATOM 1342 C C . PRO A 1 170 ? 13.892 -0.071 -22.961 1.00 58.81 170 PRO A C 1
ATOM 1344 O O . PRO A 1 170 ? 14.440 -0.525 -23.963 1.00 58.81 170 PRO A O 1
ATOM 1347 N N . THR A 1 171 ? 12.789 0.673 -23.050 1.00 60.53 171 THR A N 1
ATOM 1348 C CA . THR A 1 171 ? 12.153 1.043 -24.332 1.00 60.53 171 THR A CA 1
ATOM 1349 C C . THR A 1 171 ? 12.886 2.165 -25.057 1.00 60.53 171 THR A C 1
ATOM 1351 O O . THR A 1 171 ? 12.823 2.228 -26.282 1.00 60.53 171 THR A O 1
ATOM 1354 N N . GLN A 1 172 ? 13.592 3.022 -24.315 1.00 59.16 172 GLN A N 1
ATOM 1355 C CA . GLN A 1 172 ? 14.547 3.990 -24.846 1.00 59.16 172 GLN A CA 1
ATOM 1356 C C . GLN A 1 172 ? 15.959 3.436 -24.620 1.00 59.16 172 GLN A C 1
ATOM 1358 O O . GLN A 1 172 ? 16.374 3.226 -23.483 1.00 59.16 172 GLN A O 1
ATOM 1363 N N . TRP A 1 173 ? 16.669 3.131 -25.700 1.00 41.91 173 TRP A N 1
ATOM 1364 C CA . TRP A 1 173 ? 18.070 2.722 -25.658 1.00 41.91 173 TRP A CA 1
ATOM 1365 C C . TRP A 1 173 ? 18.937 3.908 -26.088 1.00 41.91 173 TRP A C 1
ATOM 1367 O O . TRP A 1 173 ? 19.028 4.201 -27.278 1.00 41.91 173 TRP A O 1
ATOM 1377 N N . ASP A 1 174 ? 19.594 4.576 -25.142 1.00 51.50 174 ASP A N 1
ATOM 1378 C CA . ASP A 1 174 ? 20.740 5.458 -25.377 1.00 51.50 174 ASP A CA 1
ATOM 1379 C C . ASP A 1 174 ? 22.031 4.664 -25.122 1.00 51.50 174 ASP A C 1
ATOM 1381 O O . ASP A 1 174 ? 22.721 4.814 -24.118 1.00 51.50 174 ASP A O 1
ATOM 1385 N N . GLY A 1 175 ? 22.345 3.735 -26.030 1.00 44.97 175 GLY A N 1
ATOM 1386 C CA . GLY A 1 175 ? 23.565 2.930 -25.925 1.00 44.97 175 GLY A CA 1
ATOM 1387 C C . GLY A 1 175 ? 24.824 3.782 -25.688 1.00 44.97 175 GLY A C 1
ATOM 1388 O O . GLY A 1 175 ? 24.853 4.955 -26.073 1.00 44.97 175 GLY A O 1
ATOM 1389 N N . PRO A 1 176 ? 25.896 3.208 -25.102 1.00 46.00 176 PRO A N 1
ATOM 1390 C CA . PRO A 1 176 ? 27.128 3.944 -24.845 1.00 46.00 176 PRO A CA 1
ATOM 1391 C C . PRO A 1 176 ? 27.615 4.578 -26.148 1.00 46.00 176 PRO A C 1
ATOM 1393 O O . PRO A 1 176 ? 27.811 3.896 -27.155 1.00 46.00 176 PRO A O 1
ATOM 1396 N N . THR A 1 177 ? 27.730 5.904 -26.127 1.00 56.47 177 THR A N 1
ATOM 1397 C CA . THR A 1 177 ? 27.967 6.757 -27.289 1.00 56.47 177 THR A CA 1
ATOM 1398 C C . THR A 1 177 ? 29.043 6.198 -28.222 1.00 56.47 177 THR A C 1
ATOM 1400 O O . THR A 1 177 ? 30.245 6.304 -27.993 1.00 56.47 177 THR A O 1
ATOM 1403 N N . ARG A 1 178 ? 28.615 5.678 -29.374 1.00 41.91 178 ARG A N 1
ATOM 1404 C CA . ARG A 1 178 ? 29.439 5.690 -30.580 1.00 41.91 178 ARG A CA 1
ATOM 1405 C C . ARG A 1 178 ? 28.736 6.598 -31.572 1.00 41.91 178 ARG A C 1
ATOM 1407 O O . ARG A 1 178 ? 27.867 6.151 -32.313 1.00 41.91 178 ARG A O 1
ATOM 1414 N N . ARG A 1 179 ? 29.123 7.880 -31.591 1.00 50.31 179 ARG A N 1
ATOM 1415 C CA . ARG A 1 179 ? 28.805 8.764 -32.718 1.00 50.31 179 ARG A CA 1
ATOM 1416 C C . ARG A 1 179 ? 29.267 8.074 -33.999 1.00 50.31 179 ARG A C 1
ATOM 1418 O O . ARG A 1 179 ? 30.467 7.982 -34.240 1.00 50.31 179 ARG A O 1
ATOM 1425 N N . LYS A 1 180 ? 28.320 7.582 -34.789 1.00 44.91 180 LYS A N 1
ATOM 1426 C CA . LYS A 1 180 ? 28.462 7.333 -36.224 1.00 44.91 180 LYS A CA 1
ATOM 1427 C C . LYS A 1 180 ? 27.106 7.593 -36.871 1.00 44.91 180 LYS A C 1
ATOM 1429 O O . LYS A 1 180 ? 26.425 6.673 -37.302 1.00 44.91 180 LYS A O 1
ATOM 1434 N N . HIS A 1 181 ? 26.709 8.856 -36.895 1.00 42.56 181 HIS A N 1
ATOM 1435 C CA . HIS A 1 181 ? 25.871 9.341 -37.978 1.00 42.56 181 HIS A CA 1
ATOM 1436 C C . HIS A 1 181 ? 26.703 10.384 -38.712 1.00 42.56 181 HIS A C 1
ATOM 1438 O O . HIS A 1 181 ? 27.141 11.369 -38.116 1.00 42.56 181 HIS A O 1
ATOM 1444 N N . GLY A 1 182 ? 27.022 10.078 -39.972 1.00 43.28 182 GLY A N 1
ATOM 1445 C CA . GLY A 1 182 ? 27.327 11.110 -40.955 1.00 43.28 182 GLY A CA 1
ATOM 1446 C C . GLY A 1 182 ? 26.074 11.957 -41.211 1.00 43.28 182 GLY A C 1
ATOM 1447 O O . GLY A 1 182 ? 25.037 11.682 -40.603 1.00 43.28 182 GLY A O 1
ATOM 1448 N N . PRO A 1 183 ? 26.163 12.988 -42.063 1.00 46.03 183 PRO A N 1
ATOM 1449 C CA . PRO A 1 183 ? 25.055 13.910 -42.289 1.00 46.03 183 PRO A CA 1
ATOM 1450 C C . PRO A 1 183 ? 23.800 13.136 -42.703 1.00 46.03 183 PRO A C 1
ATOM 1452 O O . PRO A 1 183 ? 23.848 12.342 -43.644 1.00 46.03 183 PRO A O 1
ATOM 1455 N N . GLN A 1 184 ? 22.718 13.320 -41.952 1.00 53.59 184 GLN A N 1
ATOM 1456 C CA . GLN A 1 184 ? 21.397 12.820 -42.313 1.00 53.59 184 GLN A CA 1
ATOM 1457 C C . GLN A 1 184 ? 20.909 13.675 -43.495 1.00 53.59 184 GLN A C 1
ATOM 1459 O O . GLN A 1 184 ? 21.083 14.891 -43.425 1.00 53.59 184 GLN A O 1
ATOM 1464 N N . PRO A 1 185 ? 20.415 13.086 -44.598 1.00 50.72 185 PRO A N 1
ATOM 1465 C CA . PRO A 1 185 ? 19.846 13.872 -45.685 1.00 50.72 185 PRO A CA 1
ATOM 1466 C C . PRO A 1 185 ? 18.579 14.567 -45.182 1.00 50.72 185 PRO A C 1
ATOM 1468 O O . PRO A 1 185 ? 17.822 13.971 -44.420 1.00 50.72 185 PRO A O 1
ATOM 1471 N N . ASP A 1 186 ? 18.412 15.827 -45.571 1.00 55.69 186 ASP A N 1
ATOM 1472 C CA . ASP A 1 186 ? 17.306 16.679 -45.148 1.00 55.69 186 ASP A CA 1
ATOM 1473 C C . ASP A 1 186 ? 15.970 16.122 -45.676 1.00 55.69 186 ASP A C 1
ATOM 1475 O O . ASP A 1 186 ? 15.842 15.786 -46.854 1.00 55.69 186 ASP A O 1
ATOM 1479 N N . ASP A 1 187 ? 14.983 16.004 -44.787 1.00 52.44 187 ASP A N 1
ATOM 1480 C CA . ASP A 1 187 ? 13.684 15.362 -45.027 1.00 52.44 187 ASP A CA 1
ATOM 1481 C C . ASP A 1 187 ? 12.669 16.300 -45.731 1.00 52.44 187 ASP A C 1
ATOM 1483 O O . ASP A 1 187 ? 11.470 16.228 -45.462 1.00 52.44 187 ASP A O 1
ATOM 1487 N N . ASP A 1 188 ? 13.127 17.191 -46.618 1.00 53.97 188 ASP A N 1
ATOM 1488 C CA . ASP A 1 188 ? 12.303 18.273 -47.193 1.00 53.97 188 ASP A CA 1
ATOM 1489 C C . ASP A 1 188 ? 11.569 17.916 -48.511 1.00 53.97 188 ASP A C 1
ATOM 1491 O O . ASP A 1 188 ? 10.860 18.759 -49.052 1.00 53.97 188 ASP A O 1
ATOM 1495 N N . ASP A 1 189 ? 11.640 16.675 -49.010 1.00 55.97 189 ASP A N 1
ATOM 1496 C CA . ASP A 1 189 ? 11.059 16.294 -50.320 1.00 55.97 189 ASP A CA 1
ATOM 1497 C C . ASP A 1 189 ? 9.874 15.304 -50.245 1.00 55.97 189 ASP A C 1
ATOM 1499 O O . ASP A 1 189 ? 9.729 14.414 -51.086 1.00 55.97 189 ASP A O 1
ATOM 1503 N N . LEU A 1 190 ? 8.985 15.438 -49.255 1.00 55.12 190 LEU A N 1
ATOM 1504 C CA . LEU A 1 190 ? 7.693 14.728 -49.250 1.00 55.12 190 LEU A CA 1
ATOM 1505 C C . LEU A 1 190 ? 6.510 15.681 -49.048 1.00 55.12 190 LEU A C 1
ATOM 1507 O O . LEU A 1 190 ? 5.728 15.518 -48.120 1.00 55.12 190 LEU A O 1
ATOM 1511 N N . ASP A 1 191 ? 6.376 16.646 -49.955 1.00 48.91 191 ASP A N 1
ATOM 1512 C CA . ASP A 1 191 ? 5.088 17.221 -50.358 1.00 48.91 191 ASP A CA 1
ATOM 1513 C C . ASP A 1 191 ? 5.251 17.916 -51.727 1.00 48.91 191 ASP A C 1
ATOM 1515 O O . ASP A 1 191 ? 5.850 18.988 -51.809 1.00 48.91 191 ASP A O 1
ATOM 1519 N N . GLY A 1 192 ? 4.697 17.322 -52.798 1.00 42.56 192 GLY A N 1
ATOM 1520 C CA . GLY A 1 192 ? 4.492 17.991 -54.099 1.00 42.56 192 GLY A CA 1
ATOM 1521 C C . GLY A 1 192 ? 5.054 17.291 -55.326 1.00 42.56 192 GLY A C 1
ATOM 1522 O O . GLY A 1 192 ? 6.204 17.602 -55.696 1.00 42.56 192 GLY A O 1
#

pLDDT: mean 72.53, std 22.17, range [37.56, 98.88]

Secondary structure (DSSP, 8-state):
-------------------------------------------------------HHHHHHHHHHHHHHHHHHHHHTT-HHHHHHHHHHHHHHHHH--------HHHHHHHHHHHHHHHHHHHHHHTT-HHHHHHHHHHHHHHHHHHHHHHHHHEEE----TT----EEESS---S------PPPP---S--

Mean predicted aligned error: 18.37 Å

Solvent-accessible surface area (backbone atoms only — not comparable to full-atom values): 12408 Å² total; per-residue (Å²): 140,88,88,86,81,89,89,82,90,83,86,83,89,82,81,86,87,90,83,89,85,87,84,83,83,88,80,86,90,79,84,86,83,91,79,88,81,96,82,80,88,87,84,82,77,76,79,71,78,69,76,82,73,72,58,68,65,60,55,51,52,52,52,43,52,55,27,52,52,40,26,52,53,12,63,79,65,71,33,38,67,47,22,20,55,24,20,52,49,41,32,51,51,62,70,65,56,73,61,80,80,66,91,42,66,68,60,52,50,43,54,51,52,43,41,54,33,22,51,48,27,22,51,24,22,75,67,68,34,64,65,61,25,50,57,35,49,53,53,40,51,49,45,54,52,52,45,50,53,49,46,62,67,46,30,41,73,50,82,50,59,94,89,48,75,83,41,75,40,62,62,73,79,83,66,85,86,72,93,79,75,73,87,75,80,80,87,80,86,85,81,135

Organism: NCBI:txid980251